Protein AF-A0A848SWF7-F1 (afdb_monomer_lite)

pLDDT: mean 86.86, std 15.97, range [31.31, 98.56]

Structure (mmCIF, N/CA/C/O backbone):
data_AF-A0A848SWF7-F1
#
_entry.id   AF-A0A848SWF7-F1
#
loop_
_atom_site.group_PDB
_atom_site.id
_atom_site.type_symbol
_atom_site.label_atom_id
_atom_site.label_alt_id
_atom_site.label_comp_id
_atom_site.label_asym_id
_atom_site.label_entity_id
_atom_site.label_seq_id
_atom_site.pdbx_PDB_ins_code
_atom_site.Cartn_x
_atom_site.Cartn_y
_atom_site.Cartn_z
_atom_site.occupancy
_atom_site.B_iso_or_equiv
_atom_site.auth_seq_id
_atom_site.auth_comp_id
_atom_site.auth_asym_id
_atom_site.auth_atom_id
_atom_site.pdbx_PDB_model_num
ATOM 1 N N . MET A 1 1 ? 46.819 -61.247 -17.765 1.00 45.22 1 MET A N 1
ATOM 2 C CA . MET A 1 1 ? 47.174 -59.836 -17.499 1.00 45.22 1 MET A CA 1
ATOM 3 C C . MET A 1 1 ? 46.684 -58.975 -18.649 1.00 45.22 1 MET A C 1
ATOM 5 O O . MET A 1 1 ? 47.316 -58.961 -19.696 1.00 45.22 1 MET A O 1
ATOM 9 N N . LYS A 1 2 ? 45.529 -58.330 -18.485 1.00 34.09 2 LYS A N 1
ATOM 10 C CA . LYS A 1 2 ? 45.049 -57.242 -19.344 1.00 34.09 2 LYS A CA 1
ATOM 11 C C . LYS A 1 2 ? 44.036 -56.445 -18.527 1.00 34.09 2 LYS A C 1
ATOM 13 O O . LYS A 1 2 ? 42.971 -56.952 -18.197 1.00 34.09 2 LYS A O 1
ATOM 18 N N . ASN A 1 3 ? 44.453 -55.243 -18.146 1.00 36.66 3 ASN A N 1
ATOM 19 C CA . ASN A 1 3 ? 43.639 -54.228 -17.498 1.00 36.66 3 ASN A CA 1
ATOM 20 C C . ASN A 1 3 ? 42.509 -53.821 -18.448 1.00 36.66 3 ASN A C 1
ATOM 22 O O . ASN A 1 3 ? 42.788 -53.438 -19.583 1.00 36.66 3 ASN A O 1
ATOM 26 N N . ILE A 1 4 ? 41.262 -53.874 -17.984 1.00 37.28 4 ILE A N 1
ATOM 27 C CA . ILE A 1 4 ? 40.146 -53.183 -18.629 1.00 37.28 4 ILE A CA 1
ATOM 28 C C . ILE A 1 4 ? 39.695 -52.084 -17.674 1.00 37.28 4 ILE A C 1
ATOM 30 O O . ILE A 1 4 ? 39.226 -52.327 -16.566 1.00 37.28 4 ILE A O 1
ATOM 34 N N . LEU A 1 5 ? 39.959 -50.870 -18.140 1.00 31.50 5 LEU A N 1
ATOM 35 C CA . LEU A 1 5 ? 39.656 -49.576 -17.563 1.00 31.50 5 LEU A CA 1
ATOM 36 C C . LEU A 1 5 ? 38.129 -49.394 -17.512 1.00 31.50 5 LEU A C 1
ATOM 38 O O . LEU A 1 5 ? 37.469 -49.417 -18.550 1.00 31.50 5 LEU A O 1
ATOM 42 N N . VAL A 1 6 ? 37.568 -49.219 -16.317 1.00 36.06 6 VAL A N 1
ATOM 43 C CA . VAL A 1 6 ? 36.169 -48.812 -16.131 1.00 36.06 6 VAL A CA 1
ATOM 44 C C . VAL A 1 6 ? 36.071 -47.321 -16.456 1.00 36.06 6 VAL A C 1
ATOM 46 O O . VAL A 1 6 ? 36.605 -46.486 -15.727 1.00 36.06 6 VAL A O 1
ATOM 49 N N . LEU A 1 7 ? 35.419 -46.988 -17.573 1.00 31.75 7 LEU A N 1
ATOM 50 C CA . LEU A 1 7 ? 35.094 -45.613 -17.949 1.00 31.75 7 LEU A CA 1
ATOM 51 C C . LEU A 1 7 ? 33.884 -45.149 -17.118 1.00 31.75 7 LEU A C 1
ATOM 53 O O . LEU A 1 7 ? 32.742 -45.505 -17.403 1.00 31.75 7 LEU A O 1
ATOM 57 N N . LEU A 1 8 ? 34.144 -44.376 -16.067 1.00 31.86 8 LEU A N 1
ATOM 58 C CA . LEU A 1 8 ? 33.131 -43.673 -15.280 1.00 31.86 8 LEU A CA 1
ATOM 59 C C . LEU A 1 8 ? 32.790 -42.361 -16.002 1.00 31.86 8 LEU A C 1
ATOM 61 O O . LEU A 1 8 ? 33.538 -41.387 -15.939 1.00 31.86 8 LEU A O 1
ATOM 65 N N . LEU A 1 9 ? 31.669 -42.351 -16.724 1.00 33.62 9 LEU A N 1
ATOM 66 C CA . LEU A 1 9 ? 31.101 -41.151 -17.342 1.00 33.62 9 LEU A CA 1
ATOM 67 C C . LEU A 1 9 ? 30.403 -40.318 -16.253 1.00 33.62 9 LEU A C 1
ATOM 69 O O . LEU A 1 9 ? 29.204 -40.431 -16.013 1.00 33.62 9 LEU A O 1
ATOM 73 N N . LEU A 1 10 ? 31.188 -39.492 -15.560 1.00 34.78 10 LEU A N 1
ATOM 74 C CA . LEU A 1 10 ? 30.688 -38.359 -14.786 1.00 34.78 10 LEU A CA 1
ATOM 75 C C . LEU A 1 10 ? 30.184 -37.303 -15.779 1.00 34.78 10 LEU A C 1
ATOM 77 O O . LEU A 1 10 ? 30.969 -36.538 -16.336 1.00 34.78 10 LEU A O 1
ATOM 81 N N . MET A 1 11 ? 28.870 -37.272 -16.009 1.00 35.53 11 MET A N 1
ATOM 82 C CA . MET A 1 11 ? 28.190 -36.129 -16.625 1.00 35.53 11 MET A CA 1
ATOM 83 C C . MET A 1 11 ? 28.259 -34.948 -15.650 1.00 35.53 11 MET A C 1
ATOM 85 O O . MET A 1 11 ? 27.373 -34.714 -14.831 1.00 35.53 11 MET A O 1
ATOM 89 N N . LEU A 1 12 ? 29.388 -34.249 -15.717 1.00 35.41 12 LEU A N 1
ATOM 90 C CA . LEU A 1 12 ? 29.620 -32.940 -15.137 1.00 35.41 12 LEU A CA 1
ATOM 91 C C . LEU A 1 12 ? 28.722 -31.908 -15.826 1.00 35.41 12 LEU A C 1
ATOM 93 O O . LEU A 1 12 ? 28.809 -31.699 -17.030 1.00 35.41 12 LEU A O 1
ATOM 97 N N . GLY A 1 13 ? 27.929 -31.222 -15.008 1.00 32.06 13 GLY A N 1
ATOM 98 C CA . GLY A 1 13 ? 27.699 -29.789 -15.140 1.00 32.06 13 GLY A CA 1
ATOM 99 C C . GLY A 1 13 ? 26.860 -29.333 -16.327 1.00 32.06 13 GLY A C 1
ATOM 100 O O . GLY A 1 13 ? 27.383 -28.756 -17.276 1.00 32.06 13 GLY A O 1
ATOM 101 N N . SER A 1 14 ? 25.538 -29.344 -16.163 1.00 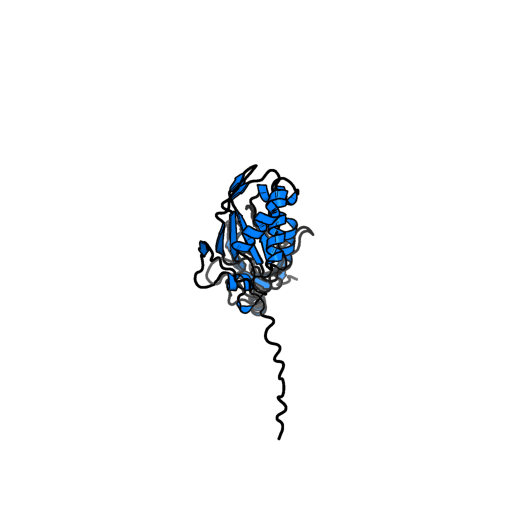34.03 14 SER A N 1
ATOM 102 C CA . SER A 1 14 ? 24.772 -28.170 -16.585 1.00 34.03 14 SER A CA 1
ATOM 103 C C . SER A 1 14 ? 25.165 -27.016 -15.658 1.00 34.03 14 SER A C 1
ATOM 105 O O . SER A 1 14 ? 24.518 -26.758 -14.641 1.00 34.03 14 SER A O 1
ATOM 107 N N . VAL A 1 15 ? 26.286 -26.365 -15.975 1.00 35.62 15 VAL A N 1
ATOM 108 C CA . VAL A 1 15 ? 26.593 -25.033 -15.464 1.00 35.62 15 VAL A CA 1
ATOM 109 C C . VAL A 1 15 ? 25.465 -24.154 -15.980 1.00 35.62 15 VAL A C 1
ATOM 111 O O . VAL A 1 15 ? 25.438 -23.769 -17.147 1.00 35.62 15 VAL A O 1
ATOM 114 N N . PHE A 1 16 ? 24.486 -23.889 -15.119 1.00 31.31 16 PHE A N 1
ATOM 115 C CA . PHE A 1 16 ? 23.631 -22.735 -15.298 1.00 31.31 16 PHE A CA 1
ATOM 116 C C . PHE A 1 16 ? 24.582 -21.550 -15.420 1.00 31.31 16 PHE A C 1
ATOM 118 O O . PHE A 1 16 ? 25.249 -21.189 -14.452 1.00 31.31 16 PHE A O 1
ATOM 125 N N . TYR A 1 17 ? 24.682 -20.977 -16.618 1.00 33.84 17 TYR A N 1
ATOM 126 C CA . TYR A 1 17 ? 25.189 -19.626 -16.769 1.00 33.84 17 TYR A CA 1
ATOM 127 C C . TYR A 1 17 ? 24.250 -18.736 -15.949 1.00 33.84 17 TYR A C 1
ATOM 129 O O . TYR A 1 17 ? 23.204 -18.288 -16.420 1.00 33.84 17 TYR A O 1
ATOM 137 N N . SER A 1 18 ? 24.588 -18.520 -14.679 1.00 37.59 18 SER A N 1
ATOM 138 C CA . SER A 1 18 ? 24.132 -17.353 -13.956 1.00 37.59 18 SER A CA 1
ATOM 139 C C . SER A 1 18 ? 24.773 -16.177 -14.678 1.00 37.59 18 SER A C 1
ATOM 141 O O . SER A 1 18 ? 25.947 -15.864 -14.498 1.00 37.59 18 SER A O 1
ATOM 143 N N . GLY A 1 19 ? 24.019 -15.552 -15.582 1.00 39.22 19 GLY A N 1
ATOM 144 C CA . GLY A 1 19 ? 24.329 -14.203 -16.031 1.00 39.22 19 GLY A CA 1
ATOM 145 C C . GLY A 1 19 ? 24.245 -13.295 -14.811 1.00 39.22 19 GLY A C 1
ATOM 146 O O . GLY A 1 19 ? 23.183 -12.742 -14.540 1.00 39.22 19 GLY A O 1
ATOM 147 N N . GLY A 1 20 ? 25.322 -13.245 -14.026 1.00 44.62 20 GLY A N 1
ATOM 148 C CA . GLY A 1 20 ? 25.431 -12.425 -12.831 1.00 44.62 20 GLY A CA 1
ATOM 149 C C . GLY A 1 20 ? 25.163 -10.974 -13.199 1.00 44.62 20 GLY A C 1
ATOM 150 O O . GLY A 1 20 ? 25.721 -10.453 -14.167 1.00 44.62 20 GLY A O 1
ATOM 151 N N . GLN A 1 21 ? 24.264 -10.337 -12.457 1.00 56.72 21 GLN A N 1
ATOM 152 C CA . GLN A 1 21 ? 24.031 -8.906 -12.554 1.00 56.72 21 GLN A CA 1
ATOM 153 C C . GLN A 1 21 ? 25.312 -8.191 -12.100 1.00 56.72 21 GLN A C 1
ATOM 155 O O . GLN A 1 21 ? 25.638 -8.163 -10.919 1.00 56.72 21 GLN A O 1
ATOM 160 N N . ASN A 1 22 ? 26.082 -7.661 -13.052 1.00 56.28 22 ASN A N 1
ATOM 161 C CA . ASN A 1 22 ? 27.362 -6.992 -12.774 1.00 56.28 22 ASN A CA 1
ATOM 162 C C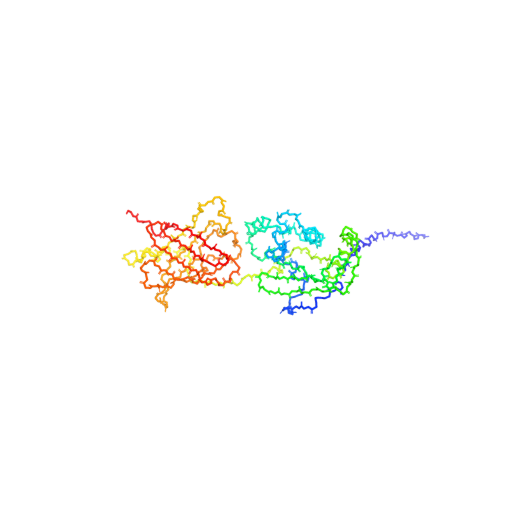 . ASN A 1 22 ? 27.203 -5.529 -12.321 1.00 56.28 22 ASN A C 1
ATOM 164 O O . ASN A 1 22 ? 28.186 -4.862 -12.005 1.00 56.28 22 ASN A O 1
ATOM 168 N N . SER A 1 23 ? 25.981 -5.009 -12.307 1.00 69.25 23 SER A N 1
ATOM 169 C CA . SER A 1 23 ? 25.651 -3.634 -11.948 1.00 69.25 23 SER A CA 1
ATOM 170 C C . SER A 1 23 ? 25.159 -3.556 -10.507 1.00 69.25 23 SER A C 1
ATOM 172 O O . SER A 1 23 ? 24.117 -4.104 -10.152 1.00 69.25 23 SER A O 1
ATOM 174 N N . LYS A 1 24 ? 25.910 -2.828 -9.677 1.00 84.88 24 LYS A N 1
ATOM 175 C CA . LYS A 1 24 ? 25.442 -2.379 -8.363 1.00 84.88 24 LYS A CA 1
ATOM 176 C C . LYS A 1 24 ? 24.521 -1.165 -8.533 1.00 84.88 24 LYS A C 1
ATOM 178 O O . LYS A 1 24 ? 24.707 -0.414 -9.496 1.00 84.88 24 LYS A O 1
ATOM 183 N N . PRO A 1 25 ? 23.559 -0.954 -7.621 1.00 91.38 25 PRO A N 1
ATOM 184 C CA . PRO A 1 25 ? 22.784 0.275 -7.619 1.00 91.38 25 PRO A CA 1
ATOM 185 C C . PRO A 1 25 ? 23.719 1.477 -7.434 1.00 91.38 25 PRO A C 1
ATOM 187 O O . PRO A 1 25 ? 24.701 1.408 -6.692 1.00 91.38 25 PRO A O 1
ATOM 190 N N . ILE A 1 26 ? 23.410 2.578 -8.114 1.00 93.81 26 ILE A N 1
ATOM 191 C CA . ILE A 1 26 ? 24.093 3.864 -7.924 1.00 93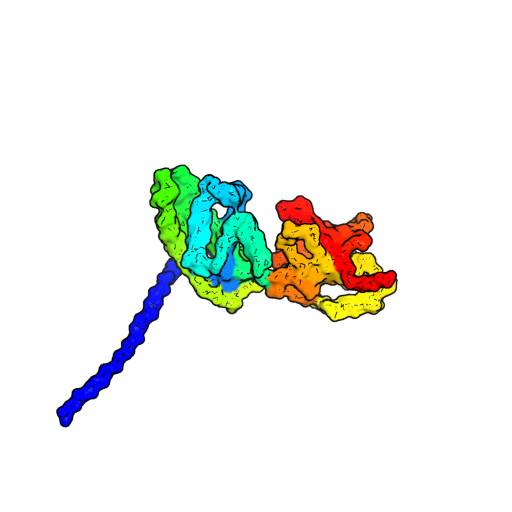.81 26 ILE A CA 1
ATOM 192 C C . ILE A 1 26 ? 23.692 4.524 -6.598 1.00 93.81 26 ILE A C 1
ATOM 194 O O . ILE A 1 26 ? 24.419 5.371 -6.088 1.00 93.81 26 ILE A O 1
ATOM 198 N N . PHE A 1 27 ? 22.548 4.121 -6.040 1.00 94.56 27 PHE A N 1
ATOM 199 C CA . PHE A 1 27 ? 22.048 4.557 -4.744 1.00 94.56 27 PHE A CA 1
ATOM 200 C C . PHE A 1 27 ? 21.284 3.418 -4.062 1.00 94.56 27 PHE A C 1
ATOM 202 O O . PHE A 1 27 ? 20.446 2.776 -4.698 1.00 94.56 27 PHE A O 1
ATOM 209 N N . SER A 1 28 ? 21.560 3.206 -2.774 1.00 95.44 28 SER A N 1
ATOM 210 C CA . SER A 1 28 ? 20.787 2.337 -1.886 1.00 95.44 28 SER A CA 1
ATOM 211 C C . SER A 1 28 ? 20.525 3.078 -0.580 1.00 95.44 28 SER A C 1
ATOM 213 O O . SER A 1 28 ? 21.477 3.591 0.011 1.00 95.44 28 SER A O 1
ATOM 215 N N . SER A 1 29 ? 19.275 3.133 -0.119 1.00 96.00 29 SER A N 1
ATOM 216 C CA . SER A 1 29 ? 18.960 3.683 1.211 1.00 96.00 29 SER A CA 1
ATOM 217 C C . SER A 1 29 ? 19.271 2.705 2.345 1.00 96.00 29 SER A C 1
ATOM 219 O O . SER A 1 29 ? 19.422 3.131 3.486 1.00 96.00 29 SER A O 1
ATOM 221 N N . ASN A 1 30 ? 19.380 1.411 2.034 1.00 91.12 30 ASN A N 1
ATOM 222 C CA . ASN A 1 30 ? 19.648 0.346 2.990 1.00 91.12 30 ASN A CA 1
ATOM 223 C C . ASN A 1 30 ? 20.942 -0.380 2.598 1.00 91.12 30 ASN A C 1
ATOM 225 O O . ASN A 1 30 ? 21.038 -0.967 1.516 1.00 91.12 30 ASN A O 1
ATOM 229 N N . SER A 1 31 ? 21.969 -0.290 3.445 1.00 88.50 31 SER A N 1
ATOM 230 C CA . SER A 1 31 ? 23.263 -0.948 3.221 1.00 88.50 31 SER A CA 1
ATOM 231 C C . SER A 1 31 ? 23.277 -2.417 3.630 1.00 88.50 31 SER A C 1
ATOM 233 O O . SER A 1 31 ? 24.164 -3.151 3.194 1.00 88.50 31 SER A O 1
ATOM 235 N N . ASP A 1 32 ? 22.321 -2.828 4.460 1.00 91.88 32 ASP A N 1
ATOM 236 C CA . ASP A 1 32 ? 22.331 -4.125 5.137 1.00 91.88 32 ASP A CA 1
ATOM 237 C C . ASP A 1 32 ? 21.612 -5.200 4.320 1.00 91.88 32 ASP A C 1
ATOM 239 O O . ASP A 1 32 ? 21.869 -6.388 4.494 1.00 91.88 32 ASP A O 1
ATOM 243 N N . VAL A 1 33 ? 20.739 -4.783 3.399 1.00 90.88 33 VAL A N 1
ATOM 244 C CA . VAL A 1 33 ? 20.016 -5.667 2.484 1.00 90.88 33 VAL A CA 1
ATOM 245 C C . VAL A 1 33 ? 20.478 -5.397 1.060 1.00 90.88 33 VAL A C 1
ATOM 247 O O . VAL A 1 33 ? 20.306 -4.296 0.526 1.00 90.88 33 VAL A O 1
ATOM 250 N N . SER A 1 34 ? 21.054 -6.405 0.408 1.00 91.81 34 SER A N 1
ATOM 251 C CA . SER A 1 34 ? 21.429 -6.286 -1.000 1.00 91.81 34 SER A CA 1
ATOM 252 C C . SER A 1 34 ? 20.192 -6.238 -1.903 1.00 91.81 34 SER A C 1
ATOM 254 O O . SER A 1 34 ? 19.146 -6.801 -1.587 1.00 91.81 34 SER A O 1
ATOM 256 N N . PHE A 1 35 ? 20.318 -5.617 -3.081 1.00 91.94 35 PHE A N 1
ATOM 257 C CA . PHE A 1 35 ? 19.236 -5.591 -4.074 1.00 91.94 35 PHE A CA 1
ATOM 258 C C . PHE A 1 35 ? 18.747 -7.001 -4.461 1.00 91.94 35 PHE A C 1
ATOM 260 O O . PHE A 1 35 ? 17.555 -7.225 -4.662 1.00 91.94 35 PHE A O 1
ATOM 267 N N . ASP A 1 36 ? 19.665 -7.962 -4.536 1.00 90.38 36 ASP A N 1
ATOM 268 C CA . ASP A 1 36 ? 19.369 -9.362 -4.838 1.00 90.38 36 ASP A CA 1
ATOM 269 C C . ASP A 1 36 ? 18.486 -10.022 -3.772 1.00 90.38 36 ASP A C 1
ATOM 271 O O . ASP A 1 36 ? 17.555 -10.752 -4.108 1.00 90.38 36 ASP A O 1
ATOM 275 N N . GLU A 1 37 ? 18.794 -9.796 -2.494 1.00 92.06 37 GLU A N 1
ATOM 276 C CA . GLU A 1 37 ? 18.005 -10.310 -1.369 1.00 92.06 37 GLU A CA 1
ATOM 277 C C . GLU A 1 37 ? 16.649 -9.620 -1.326 1.00 92.06 37 GLU A C 1
ATOM 279 O O . GLU A 1 37 ? 15.617 -10.286 -1.322 1.00 92.06 37 GLU A O 1
ATOM 284 N N . TYR A 1 38 ? 16.648 -8.290 -1.400 1.00 93.31 38 TYR A N 1
ATOM 285 C CA . TYR A 1 38 ? 15.433 -7.491 -1.454 1.00 93.31 38 TYR A CA 1
ATOM 286 C C . TYR A 1 38 ? 14.477 -7.982 -2.552 1.00 93.31 38 TYR A C 1
ATOM 288 O O . TYR A 1 38 ? 13.315 -8.298 -2.287 1.00 93.31 38 TYR A O 1
ATOM 296 N N . THR A 1 39 ? 14.963 -8.095 -3.789 1.00 92.75 39 THR A N 1
ATOM 297 C CA . THR A 1 39 ? 14.109 -8.493 -4.909 1.00 92.75 39 THR A CA 1
ATOM 298 C C . THR A 1 39 ? 13.697 -9.965 -4.854 1.00 92.75 39 THR A C 1
ATOM 300 O O . THR A 1 39 ? 12.651 -10.306 -5.400 1.00 92.75 39 THR A O 1
ATOM 303 N N . ALA A 1 40 ? 14.436 -10.833 -4.152 1.00 93.62 40 ALA A N 1
ATOM 304 C CA . ALA A 1 40 ? 13.998 -12.200 -3.847 1.00 93.62 40 ALA A CA 1
ATOM 305 C C . ALA A 1 40 ? 12.785 -12.232 -2.898 1.00 93.62 40 ALA A C 1
ATOM 307 O O . ALA A 1 40 ? 11.986 -13.166 -2.951 1.00 93.62 40 ALA A O 1
ATOM 308 N N . GLY A 1 41 ? 12.624 -11.214 -2.049 1.00 94.69 41 GLY A N 1
ATOM 309 C CA . GLY A 1 41 ? 11.538 -11.109 -1.073 1.00 94.69 41 GLY A CA 1
ATOM 310 C C . GLY A 1 41 ? 10.189 -10.648 -1.633 1.00 94.69 41 GLY A C 1
ATOM 311 O O . GLY A 1 41 ? 9.191 -10.704 -0.916 1.00 94.69 41 GLY A O 1
ATOM 312 N N . VAL A 1 42 ? 10.133 -10.208 -2.893 1.00 94.94 42 VAL A N 1
ATOM 313 C CA . VAL A 1 42 ? 8.917 -9.683 -3.543 1.00 94.94 42 VAL A CA 1
ATOM 314 C C . VAL A 1 42 ? 8.495 -10.563 -4.716 1.00 94.94 42 VAL A C 1
ATOM 316 O O . VAL A 1 42 ? 9.323 -11.166 -5.396 1.00 94.94 42 VAL A O 1
ATOM 319 N N . LYS A 1 43 ? 7.194 -10.654 -4.987 1.00 95.19 43 LYS A N 1
ATOM 320 C CA . LYS A 1 43 ? 6.628 -11.468 -6.079 1.00 95.19 43 LYS A CA 1
ATOM 321 C C . LYS A 1 43 ? 6.256 -10.632 -7.286 1.00 95.19 43 LYS A C 1
ATOM 323 O O . LYS A 1 43 ? 6.589 -11.005 -8.413 1.00 95.19 43 LYS A O 1
ATOM 328 N N . TYR A 1 44 ? 5.610 -9.504 -7.023 1.00 96.75 44 TYR A N 1
ATOM 329 C CA . TYR A 1 44 ? 4.995 -8.652 -8.029 1.00 96.75 44 TYR A CA 1
ATOM 330 C C . TYR A 1 44 ? 5.686 -7.290 -8.097 1.00 96.75 44 TYR A C 1
ATOM 332 O O . TYR A 1 44 ? 6.439 -6.916 -7.194 1.00 96.75 44 TYR A O 1
ATOM 340 N N . ALA A 1 45 ? 5.426 -6.550 -9.165 1.00 97.56 45 ALA A N 1
ATOM 341 C CA . ALA A 1 45 ? 5.870 -5.173 -9.307 1.00 97.56 45 ALA A CA 1
ATOM 342 C C . ALA A 1 45 ? 4.708 -4.272 -9.726 1.00 97.56 45 ALA A C 1
ATOM 344 O O . ALA A 1 45 ? 3.775 -4.704 -10.396 1.00 97.56 45 ALA A O 1
ATOM 345 N N . GLU A 1 46 ? 4.797 -3.005 -9.362 1.00 98.06 46 GLU A N 1
ATOM 346 C CA . GLU A 1 46 ? 3.942 -1.935 -9.849 1.00 98.06 46 GLU A CA 1
ATOM 347 C C . GLU A 1 46 ? 4.805 -0.892 -10.549 1.00 98.06 46 GLU A C 1
ATOM 349 O O . GLU A 1 46 ? 5.777 -0.420 -9.965 1.00 98.06 46 GLU A O 1
ATOM 354 N N . ILE A 1 47 ? 4.440 -0.471 -11.757 1.00 98.56 47 ILE A N 1
ATOM 355 C CA . ILE A 1 47 ? 5.088 0.674 -12.400 1.00 98.56 47 ILE A CA 1
ATOM 356 C C . ILE A 1 47 ? 4.420 1.966 -11.921 1.00 98.56 47 ILE A C 1
ATOM 358 O O . ILE A 1 47 ? 3.256 2.230 -12.222 1.00 98.56 47 ILE A O 1
ATOM 362 N N . VAL A 1 48 ? 5.159 2.801 -11.192 1.00 97.62 48 VAL A N 1
ATOM 363 C CA . VAL A 1 48 ? 4.658 4.084 -10.676 1.00 97.62 48 VAL A CA 1
ATOM 364 C C . VAL A 1 48 ? 4.869 5.190 -11.708 1.00 97.62 48 VAL A C 1
ATOM 366 O O . VAL A 1 48 ? 5.969 5.366 -12.235 1.00 97.62 48 VAL A O 1
ATOM 369 N N . LEU A 1 49 ? 3.803 5.946 -11.979 1.00 96.12 49 LEU A N 1
ATOM 370 C CA . LEU A 1 49 ? 3.727 6.968 -13.023 1.00 96.12 49 LEU A CA 1
ATOM 371 C C . LEU A 1 49 ? 3.255 8.306 -12.446 1.00 96.12 49 LEU A C 1
ATOM 373 O O . LEU A 1 49 ? 2.564 8.349 -11.430 1.00 96.12 49 LEU A O 1
ATOM 377 N N . SER A 1 50 ? 3.590 9.404 -13.126 1.00 94.44 50 SER A N 1
ATOM 378 C CA . SER A 1 50 ? 2.912 10.683 -12.895 1.00 94.44 50 SER A CA 1
ATOM 379 C C . SER A 1 50 ? 1.450 10.597 -13.343 1.00 94.44 50 SER A C 1
ATOM 381 O O . SER A 1 50 ? 1.118 9.780 -14.201 1.00 94.44 50 SER A O 1
ATOM 383 N N . PHE A 1 51 ? 0.588 11.480 -12.829 1.00 93.00 51 PHE A N 1
ATOM 384 C CA . PHE A 1 51 ? -0.827 11.535 -13.221 1.00 93.00 51 PHE A CA 1
ATOM 385 C C . PHE A 1 51 ? -1.013 11.590 -14.749 1.00 93.00 51 PHE A C 1
ATOM 387 O O . PHE A 1 51 ? -1.763 10.803 -15.315 1.00 93.00 51 PHE A O 1
ATOM 394 N N . THR A 1 52 ? -0.255 12.455 -15.433 1.00 94.06 52 THR A N 1
ATOM 395 C CA . THR A 1 52 ? -0.307 12.594 -16.897 1.00 94.06 52 THR A CA 1
ATOM 396 C C . THR A 1 52 ? 0.120 11.323 -17.630 1.00 94.06 52 THR A C 1
ATOM 398 O O . THR A 1 52 ? -0.503 10.947 -18.619 1.00 94.06 52 THR A O 1
ATOM 401 N N . ASN A 1 53 ? 1.173 10.645 -17.163 1.00 95.12 53 ASN A N 1
ATOM 402 C CA . ASN A 1 53 ? 1.631 9.411 -17.801 1.00 95.12 53 ASN A CA 1
ATOM 403 C C . ASN A 1 53 ? 0.676 8.247 -17.518 1.00 95.12 53 ASN A C 1
ATOM 405 O O . ASN A 1 53 ? 0.481 7.413 -18.397 1.00 95.12 53 ASN A O 1
ATOM 409 N N . GLN A 1 54 ? 0.066 8.206 -16.330 1.00 97.25 54 GLN A N 1
ATOM 410 C CA . GLN A 1 54 ? -0.954 7.215 -15.996 1.00 97.25 54 GLN A CA 1
ATOM 411 C C . GLN A 1 54 ? -2.171 7.351 -16.915 1.00 97.25 54 GLN A C 1
ATOM 413 O O . GLN A 1 54 ? -2.613 6.356 -17.477 1.00 97.25 54 GLN A O 1
ATOM 418 N N . GLU A 1 55 ? -2.658 8.575 -17.139 1.00 96.69 55 GLU A N 1
ATOM 419 C CA . GLU A 1 55 ? -3.780 8.829 -18.049 1.00 96.69 55 GLU A CA 1
ATOM 420 C C . GLU A 1 55 ? -3.475 8.370 -19.484 1.00 96.69 55 GLU A C 1
ATOM 422 O O . GLU A 1 55 ? -4.319 7.754 -20.131 1.00 96.69 55 GLU A O 1
ATOM 427 N N . GLN A 1 56 ? -2.261 8.636 -19.978 1.00 96.56 56 GLN A N 1
ATOM 428 C CA . GLN A 1 56 ? -1.828 8.181 -21.303 1.00 96.56 56 GLN A CA 1
ATOM 429 C C . GLN A 1 56 ? -1.756 6.655 -21.397 1.00 96.56 56 GLN A C 1
ATOM 431 O O . GLN A 1 56 ? -2.187 6.089 -22.397 1.00 96.56 56 GLN A O 1
ATOM 436 N N . VAL A 1 57 ? -1.244 5.985 -20.362 1.00 97.75 57 VAL A N 1
ATOM 437 C CA . VAL A 1 57 ? -1.194 4.518 -20.290 1.00 97.75 57 VAL A CA 1
ATOM 438 C C . VAL A 1 57 ? -2.595 3.915 -20.283 1.00 97.75 57 VAL A C 1
ATOM 440 O O . VAL A 1 57 ? -2.861 3.015 -21.076 1.00 97.75 57 VAL A O 1
ATOM 443 N N . ASP A 1 58 ? -3.499 4.446 -19.461 1.00 97.38 58 ASP A N 1
ATOM 444 C CA . ASP A 1 58 ? -4.876 3.952 -19.350 1.00 97.38 58 ASP A CA 1
ATOM 445 C C . ASP A 1 58 ? -5.686 4.164 -20.647 1.00 97.38 58 ASP A C 1
ATOM 447 O O . ASP A 1 58 ? -6.639 3.430 -20.903 1.00 97.38 58 ASP A O 1
ATOM 451 N N . LYS A 1 59 ? -5.306 5.147 -21.476 1.00 97.38 59 LYS A N 1
ATOM 452 C CA . LYS A 1 59 ? -5.900 5.423 -22.799 1.00 97.38 59 LYS A CA 1
ATOM 453 C C . LYS A 1 59 ? -5.147 4.790 -23.974 1.00 97.38 59 LYS A C 1
ATOM 455 O O . LYS A 1 59 ? -5.591 4.935 -25.106 1.00 97.38 59 LYS A O 1
ATOM 460 N N . GLU A 1 60 ? -4.025 4.116 -23.721 1.00 96.31 60 GLU A N 1
ATOM 461 C CA . GLU A 1 60 ? -3.122 3.567 -24.746 1.00 96.31 60 GLU A CA 1
ATOM 462 C C . GLU A 1 60 ? -2.560 4.617 -25.730 1.00 96.31 60 GLU A C 1
ATOM 464 O O . GLU A 1 60 ? -2.328 4.354 -26.911 1.00 96.31 60 GLU A O 1
ATOM 469 N N . GLU A 1 61 ? -2.288 5.826 -25.243 1.00 94.31 61 GLU A N 1
ATOM 470 C CA . GLU A 1 61 ? -1.825 6.959 -26.045 1.00 94.31 61 GLU A CA 1
ATOM 471 C C . GLU A 1 61 ? -0.401 7.405 -25.672 1.00 94.31 61 GLU A C 1
ATOM 473 O O . GLU A 1 61 ? 0.158 7.052 -24.633 1.00 94.31 61 GLU A O 1
ATOM 478 N N . GLY A 1 62 ? 0.206 8.230 -26.532 1.00 89.94 62 GLY A N 1
ATOM 479 C CA . GLY A 1 62 ? 1.438 8.954 -26.213 1.00 89.94 62 GLY A CA 1
ATOM 480 C C . GLY A 1 62 ? 2.602 8.046 -25.803 1.00 89.94 62 GLY A C 1
ATOM 481 O O . GLY A 1 62 ? 3.129 7.292 -26.622 1.00 89.94 62 GLY A O 1
ATOM 482 N N . ILE A 1 63 ? 3.038 8.162 -24.545 1.00 89.94 63 ILE A N 1
ATOM 483 C CA . ILE A 1 63 ? 4.187 7.429 -23.992 1.00 89.94 63 ILE A CA 1
ATOM 484 C C . ILE A 1 63 ? 3.866 5.973 -23.606 1.00 89.94 63 ILE A C 1
ATOM 486 O O . ILE A 1 63 ? 4.779 5.232 -23.241 1.00 89.94 63 ILE A O 1
ATOM 490 N N . ALA A 1 64 ? 2.605 5.535 -23.698 1.00 94.31 64 ALA A N 1
ATOM 491 C CA . ALA A 1 64 ? 2.172 4.205 -23.262 1.00 94.31 64 ALA A CA 1
ATOM 492 C C . ALA A 1 64 ? 3.034 3.035 -23.794 1.00 94.31 64 ALA A C 1
ATOM 494 O O . ALA A 1 64 ? 3.413 2.186 -22.982 1.00 94.31 64 ALA A O 1
ATOM 495 N N . PRO A 1 65 ? 3.454 2.991 -25.081 1.00 93.00 65 PRO A N 1
ATOM 496 C CA . PRO A 1 65 ? 4.290 1.898 -25.593 1.00 93.00 65 PRO A CA 1
ATOM 497 C C . PRO A 1 65 ? 5.611 1.702 -24.835 1.00 93.00 65 PRO A C 1
ATOM 499 O O . PRO A 1 65 ? 6.069 0.571 -24.675 1.00 93.00 65 PRO A O 1
ATOM 502 N N . LEU A 1 66 ? 6.215 2.779 -24.315 1.00 92.94 66 LEU A N 1
ATOM 503 C CA . LEU A 1 66 ? 7.432 2.687 -23.503 1.00 92.94 66 LEU A CA 1
ATOM 504 C C . LEU A 1 66 ? 7.173 1.950 -22.185 1.00 92.94 66 LEU A C 1
ATOM 506 O O . LEU A 1 66 ? 8.010 1.163 -21.745 1.00 92.94 66 LEU A O 1
ATOM 510 N N . TYR A 1 67 ? 6.031 2.202 -21.549 1.00 96.44 67 TYR A N 1
ATOM 511 C CA . TYR A 1 67 ? 5.704 1.576 -20.274 1.00 96.44 67 TYR A CA 1
ATOM 512 C C . TYR A 1 67 ? 5.199 0.142 -20.433 1.00 96.44 67 TYR A C 1
ATOM 514 O O . TYR A 1 67 ? 5.532 -0.690 -19.594 1.00 96.44 67 TYR A O 1
ATOM 522 N N . TYR A 1 68 ? 4.522 -0.193 -21.535 1.00 97.25 68 TYR A N 1
ATOM 523 C CA . TYR A 1 68 ? 4.255 -1.594 -21.884 1.00 97.25 68 TYR A CA 1
ATOM 524 C C . TYR A 1 68 ? 5.556 -2.372 -22.120 1.00 97.25 68 TYR A C 1
ATOM 526 O O . TYR A 1 68 ? 5.722 -3.483 -21.616 1.00 97.25 68 TYR A O 1
ATOM 534 N N . LEU A 1 69 ? 6.542 -1.765 -22.794 1.00 96.69 69 LEU A N 1
ATOM 535 C CA . LEU A 1 69 ? 7.877 -2.355 -22.921 1.00 96.69 69 LEU A CA 1
ATOM 536 C C . LEU A 1 69 ? 8.538 -2.571 -21.547 1.00 96.69 69 LEU A C 1
ATOM 538 O O . LEU A 1 69 ? 9.140 -3.618 -21.309 1.00 96.69 69 LEU A O 1
ATOM 542 N N . ALA A 1 70 ? 8.407 -1.605 -20.632 1.00 97.38 70 ALA A N 1
ATOM 543 C CA . ALA A 1 70 ? 8.914 -1.710 -19.264 1.00 97.38 70 ALA A CA 1
ATOM 544 C C . ALA A 1 70 ? 8.216 -2.824 -18.460 1.00 97.38 70 ALA A C 1
ATOM 546 O O . ALA A 1 70 ? 8.887 -3.583 -17.760 1.00 97.38 70 ALA A O 1
ATOM 547 N N . GLN A 1 71 ? 6.896 -2.966 -18.603 1.00 98.25 71 GLN A N 1
ATOM 548 C CA . GLN A 1 71 ? 6.101 -4.032 -17.987 1.00 98.25 71 GLN A CA 1
ATOM 549 C C . GLN A 1 71 ? 6.584 -5.410 -18.451 1.00 98.25 71 GLN A C 1
ATOM 551 O O . GLN A 1 71 ? 6.919 -6.257 -17.620 1.00 98.25 71 GLN A O 1
ATOM 556 N N . HIS A 1 72 ? 6.714 -5.609 -19.766 1.00 96.88 72 HIS A N 1
ATOM 557 C CA . HIS A 1 72 ? 7.238 -6.851 -20.338 1.00 96.88 72 HIS A CA 1
ATOM 558 C C . HIS A 1 72 ? 8.655 -7.159 -19.857 1.00 96.88 72 HIS A C 1
ATOM 560 O O . HIS A 1 72 ? 8.939 -8.287 -19.460 1.00 96.88 72 HIS A O 1
ATOM 566 N N . TYR A 1 73 ? 9.535 -6.159 -19.831 1.00 97.06 73 TYR A N 1
ATOM 567 C CA . TYR A 1 73 ? 10.889 -6.322 -19.313 1.00 97.06 73 TYR A CA 1
ATOM 568 C C . TYR A 1 73 ? 10.900 -6.787 -17.845 1.00 97.06 73 TYR A C 1
ATOM 570 O O . TYR A 1 73 ? 11.632 -7.719 -17.509 1.00 97.06 73 TYR A O 1
ATOM 578 N N . LEU A 1 74 ? 10.075 -6.196 -16.973 1.00 97.12 74 LEU A N 1
ATOM 579 C CA . LEU A 1 74 ? 9.989 -6.611 -15.569 1.00 97.12 74 LEU A CA 1
ATOM 580 C C . LEU A 1 74 ? 9.485 -8.060 -15.428 1.00 97.12 74 LEU A C 1
ATOM 582 O O . LEU A 1 74 ? 10.006 -8.823 -14.610 1.00 97.12 74 LEU A O 1
ATOM 586 N N . MET A 1 75 ? 8.530 -8.479 -16.260 1.00 95.69 75 MET A N 1
ATOM 587 C CA . MET A 1 75 ? 8.101 -9.882 -16.308 1.00 95.69 75 MET A CA 1
ATOM 588 C C . MET A 1 75 ? 9.246 -10.806 -16.747 1.00 95.69 75 MET A C 1
ATOM 590 O O . MET A 1 75 ? 9.486 -11.835 -16.115 1.00 95.69 75 MET A O 1
ATOM 594 N N . GLU A 1 76 ? 10.006 -10.428 -17.780 1.00 93.94 76 GLU A N 1
ATOM 595 C CA . GLU A 1 76 ? 11.137 -11.220 -18.285 1.00 93.94 76 GLU A CA 1
ATOM 596 C C . GLU A 1 76 ? 12.248 -11.426 -17.248 1.00 93.94 76 GLU A C 1
ATOM 598 O O . GLU A 1 76 ? 12.895 -12.476 -17.248 1.00 93.94 76 GLU A O 1
ATOM 603 N N . ILE A 1 77 ? 12.480 -10.456 -16.357 1.00 92.56 77 ILE A N 1
ATOM 604 C CA . ILE A 1 77 ? 13.501 -10.588 -15.306 1.00 92.56 77 ILE A CA 1
ATOM 605 C C . ILE A 1 77 ? 13.010 -11.362 -14.073 1.00 92.56 77 ILE A C 1
ATOM 607 O O . ILE A 1 77 ? 13.825 -11.626 -13.187 1.00 92.56 77 ILE A O 1
ATOM 611 N N . GLY A 1 78 ? 11.732 -11.765 -14.013 1.00 92.56 78 GLY A N 1
ATOM 612 C CA . GLY A 1 78 ? 11.220 -12.728 -13.027 1.00 92.56 78 GLY A CA 1
ATOM 613 C C . GLY A 1 78 ? 10.159 -12.219 -12.042 1.00 92.56 78 GLY A C 1
ATOM 614 O O . GLY A 1 78 ? 9.954 -12.852 -10.999 1.00 92.56 78 GLY A O 1
ATOM 615 N N . PHE A 1 79 ? 9.491 -11.094 -12.309 1.00 95.31 79 PHE A N 1
ATOM 616 C CA . PHE A 1 79 ? 8.267 -10.743 -11.577 1.00 95.31 79 PHE A CA 1
ATOM 617 C C . PHE A 1 79 ? 7.088 -11.587 -12.079 1.00 95.31 79 PHE A C 1
ATOM 619 O O . PHE A 1 79 ? 6.878 -11.710 -13.282 1.00 95.31 79 PHE A O 1
ATOM 626 N N . GLU A 1 80 ? 6.321 -12.176 -11.156 1.00 94.88 80 GLU A N 1
ATOM 627 C CA . GLU A 1 80 ? 5.193 -13.066 -11.494 1.00 94.88 80 GLU A CA 1
ATOM 628 C C . GLU A 1 80 ? 4.041 -12.300 -12.161 1.00 94.88 80 GLU A C 1
ATOM 630 O O . GLU A 1 80 ? 3.330 -12.835 -13.009 1.00 94.88 80 GLU A O 1
ATOM 635 N N . TYR A 1 81 ? 3.875 -11.038 -11.770 1.00 96.75 81 TYR A N 1
ATOM 636 C CA . TYR A 1 81 ? 2.901 -10.103 -12.311 1.00 96.75 81 TYR A CA 1
ATOM 637 C C . TYR A 1 81 ? 3.444 -8.680 -12.173 1.00 96.75 81 TYR A C 1
ATOM 639 O O . TYR A 1 81 ? 4.124 -8.367 -11.188 1.00 96.75 81 TYR A O 1
ATOM 647 N N . VAL A 1 82 ? 3.152 -7.829 -13.155 1.00 98.00 82 VAL A N 1
ATOM 648 C CA . VAL A 1 82 ? 3.577 -6.428 -13.173 1.00 98.00 82 VAL A CA 1
ATOM 649 C C . VAL A 1 82 ? 2.367 -5.559 -13.488 1.00 98.00 82 VAL A C 1
ATOM 651 O O . VAL A 1 82 ? 1.858 -5.600 -14.604 1.00 98.00 82 VAL A O 1
ATOM 654 N N . ALA A 1 83 ? 1.903 -4.782 -12.514 1.00 98.38 83 ALA A N 1
ATOM 655 C CA . ALA A 1 83 ? 0.790 -3.858 -12.684 1.00 98.38 83 ALA A CA 1
ATOM 656 C C . ALA A 1 83 ? 1.253 -2.549 -13.340 1.00 98.38 83 ALA A C 1
ATOM 658 O O . ALA A 1 83 ? 2.228 -1.944 -12.884 1.00 98.38 83 ALA A O 1
ATOM 659 N N . LEU A 1 84 ? 0.540 -2.090 -14.370 1.00 98.44 84 LEU A N 1
ATOM 660 C CA . LEU A 1 84 ? 0.858 -0.859 -15.092 1.00 98.44 84 LEU A CA 1
ATOM 661 C C . LEU A 1 84 ? -0.344 0.096 -15.168 1.00 98.44 84 LEU A C 1
ATOM 663 O O . LEU A 1 84 ? -0.242 1.256 -14.761 1.00 98.44 84 LEU A O 1
ATOM 667 N N . THR A 1 85 ? -1.483 -0.376 -15.665 1.00 97.81 85 THR A N 1
ATOM 668 C CA . THR A 1 85 ? -2.714 0.425 -15.749 1.00 97.81 85 THR A CA 1
ATOM 669 C C . THR A 1 85 ? -3.341 0.623 -14.369 1.00 97.81 85 THR A C 1
ATOM 671 O O . THR A 1 85 ? -3.127 -0.173 -13.448 1.00 97.81 85 THR A O 1
ATOM 674 N N . SER A 1 86 ? -4.175 1.651 -14.211 1.00 94.44 86 SER A N 1
ATOM 675 C CA . SER A 1 86 ? -4.900 1.900 -12.954 1.00 94.44 86 SER A CA 1
ATOM 676 C C . SER A 1 86 ? -5.771 0.704 -12.535 1.00 94.44 86 SER A C 1
ATOM 678 O O . SER A 1 86 ? -5.875 0.375 -11.348 1.00 94.44 86 SER A O 1
ATOM 680 N N . ALA A 1 87 ? -6.356 0.004 -13.512 1.00 93.38 87 ALA A N 1
ATOM 681 C CA . ALA A 1 87 ? -7.148 -1.202 -13.280 1.00 93.38 87 ALA A CA 1
ATOM 682 C C . ALA A 1 87 ? -6.288 -2.374 -12.778 1.00 93.38 87 ALA A C 1
ATOM 684 O O . ALA A 1 87 ? -6.631 -3.007 -11.777 1.00 93.38 87 ALA A O 1
ATOM 685 N N . GLU A 1 88 ? -5.145 -2.634 -13.418 1.00 95.94 88 GLU A N 1
ATOM 686 C CA . GLU A 1 88 ? -4.213 -3.693 -13.009 1.00 95.94 88 GLU A CA 1
ATOM 687 C C . GLU A 1 88 ? -3.645 -3.453 -11.607 1.00 95.94 88 GLU A C 1
ATOM 689 O O . GLU A 1 88 ? -3.502 -4.404 -10.834 1.00 95.94 88 GLU A O 1
ATOM 694 N N . LYS A 1 89 ? -3.339 -2.193 -11.274 1.00 94.38 89 LYS A N 1
ATOM 695 C CA . LYS A 1 89 ? -2.864 -1.775 -9.947 1.00 94.38 89 LYS A CA 1
ATOM 696 C C . LYS A 1 89 ? -3.893 -2.100 -8.881 1.00 94.38 89 LYS A C 1
ATOM 698 O O . LYS A 1 89 ? -3.601 -2.840 -7.945 1.00 94.38 89 LYS A O 1
ATOM 703 N N . THR A 1 90 ? -5.126 -1.650 -9.098 1.00 88.56 90 THR A N 1
ATOM 704 C CA . THR A 1 90 ? -6.253 -1.914 -8.195 1.00 88.56 90 THR A CA 1
ATOM 705 C C . THR A 1 90 ? -6.475 -3.417 -8.016 1.00 88.56 90 THR A C 1
ATOM 707 O O . THR A 1 90 ? -6.602 -3.908 -6.895 1.00 88.56 90 THR A O 1
ATOM 710 N N . GLN A 1 91 ? -6.465 -4.188 -9.107 1.00 89.38 91 GLN A N 1
ATOM 711 C CA . GLN A 1 91 ? -6.646 -5.638 -9.051 1.00 89.38 91 GLN A CA 1
ATOM 712 C C . GLN A 1 91 ? -5.533 -6.333 -8.257 1.00 89.38 91 GLN A C 1
ATOM 714 O O . GLN A 1 91 ? -5.818 -7.198 -7.423 1.00 89.38 91 GLN A O 1
ATOM 719 N N . MET A 1 92 ? -4.273 -5.964 -8.494 1.00 91.50 92 MET A N 1
ATOM 720 C CA . MET A 1 92 ? -3.141 -6.523 -7.759 1.00 91.50 92 MET A CA 1
ATOM 721 C C . MET A 1 92 ? -3.282 -6.237 -6.267 1.00 91.50 92 MET A C 1
ATOM 723 O O . MET A 1 92 ? -3.245 -7.162 -5.453 1.00 91.50 92 MET A O 1
ATOM 727 N N . GLU A 1 93 ? -3.540 -4.984 -5.916 1.00 85.62 93 GLU A N 1
ATOM 728 C CA . GLU A 1 93 ? -3.731 -4.520 -4.547 1.00 85.62 93 GLU A CA 1
ATOM 729 C C . GLU A 1 93 ? -4.841 -5.252 -3.780 1.00 85.62 93 GLU A C 1
ATOM 731 O O . GLU A 1 93 ? -4.734 -5.446 -2.565 1.00 85.62 93 GLU A O 1
ATOM 736 N N . MET A 1 94 ? -5.894 -5.680 -4.475 1.00 82.50 94 MET A N 1
ATOM 737 C CA . MET A 1 94 ? -6.984 -6.479 -3.908 1.00 82.50 94 MET A CA 1
ATOM 738 C C . MET A 1 94 ? -6.640 -7.966 -3.748 1.00 82.50 94 MET A C 1
ATOM 740 O O . MET A 1 94 ? -7.313 -8.682 -3.003 1.00 82.50 94 MET A O 1
ATOM 744 N N . SER A 1 95 ? -5.628 -8.453 -4.464 1.00 86.12 95 SER A N 1
ATOM 745 C CA . SER A 1 95 ? -5.262 -9.873 -4.499 1.00 86.12 95 SER A CA 1
ATOM 746 C C . SER A 1 95 ? -4.150 -10.240 -3.512 1.00 86.12 95 SER A C 1
ATOM 748 O O . SER A 1 95 ? -4.112 -11.372 -3.016 1.00 86.12 95 SER A O 1
ATOM 750 N N . VAL A 1 96 ? -3.263 -9.290 -3.194 1.00 89.38 96 VAL A N 1
ATOM 751 C CA . VAL A 1 96 ? -2.090 -9.534 -2.347 1.00 89.38 96 VAL A CA 1
ATOM 752 C C . VAL A 1 96 ? -2.466 -9.784 -0.887 1.00 89.38 96 VAL A C 1
ATOM 754 O O . VAL A 1 96 ? -3.375 -9.167 -0.327 1.00 89.38 96 VAL A O 1
ATOM 757 N N . LYS A 1 97 ? -1.751 -10.717 -0.247 1.00 88.94 97 LYS A N 1
ATOM 758 C CA . LYS A 1 97 ? -1.959 -11.064 1.171 1.00 88.94 97 LYS A CA 1
ATOM 759 C C . LYS A 1 97 ? -1.003 -10.328 2.096 1.00 88.94 97 LYS A C 1
ATOM 761 O O . LYS A 1 97 ? -1.292 -10.247 3.290 1.00 88.94 97 LYS A O 1
ATOM 766 N N . SER A 1 98 ? 0.088 -9.805 1.551 1.00 91.62 98 SER A N 1
ATOM 767 C CA . SER A 1 98 ? 0.976 -8.843 2.186 1.00 91.62 98 SER A CA 1
ATOM 768 C C . SER A 1 98 ? 1.225 -7.669 1.243 1.00 91.62 98 SER A C 1
ATOM 770 O O . SER A 1 98 ? 1.442 -7.864 0.050 1.00 91.62 98 SER A O 1
ATOM 772 N N . TYR A 1 99 ? 1.253 -6.450 1.769 1.00 90.69 99 TYR A N 1
ATOM 773 C CA . TYR A 1 99 ? 1.719 -5.268 1.045 1.00 90.69 99 TYR A CA 1
ATOM 774 C C . TYR A 1 99 ? 3.196 -5.404 0.634 1.00 90.69 99 TYR A C 1
ATOM 776 O O . TYR A 1 99 ? 3.613 -4.865 -0.381 1.00 90.69 99 TYR A O 1
ATOM 784 N N . CYS A 1 100 ? 3.967 -6.217 1.362 1.00 94.19 100 CYS A N 1
ATOM 785 C CA . CYS A 1 100 ? 5.336 -6.586 1.011 1.00 94.19 100 CYS A CA 1
ATOM 786 C C . CYS A 1 100 ? 5.426 -7.753 0.012 1.00 94.19 100 CYS A C 1
ATOM 788 O O . CYS A 1 100 ? 6.511 -8.290 -0.203 1.00 94.19 100 CYS A O 1
ATOM 790 N N . ASP A 1 101 ? 4.315 -8.181 -0.604 1.00 94.50 101 ASP A N 1
ATOM 791 C CA . ASP A 1 101 ? 4.358 -9.106 -1.745 1.00 94.50 101 ASP A CA 1
ATOM 792 C C . ASP A 1 101 ? 4.773 -8.386 -3.049 1.00 94.50 101 ASP A C 1
ATOM 794 O O . ASP A 1 101 ? 5.102 -9.063 -4.027 1.00 94.50 101 ASP A O 1
ATOM 798 N N . PHE A 1 102 ? 4.777 -7.047 -3.098 1.00 94.62 102 PHE A N 1
ATOM 799 C CA . PHE A 1 102 ? 5.136 -6.287 -4.299 1.00 94.62 102 PHE A CA 1
ATOM 800 C C . PHE A 1 102 ? 6.093 -5.117 -4.033 1.00 94.62 102 PHE A C 1
ATOM 802 O O . PHE A 1 102 ? 6.313 -4.710 -2.895 1.00 94.62 102 PHE A O 1
ATOM 809 N N . THR A 1 103 ? 6.684 -4.602 -5.112 1.00 96.44 103 THR A N 1
ATOM 810 C CA . THR A 1 103 ? 7.548 -3.414 -5.126 1.00 96.44 103 THR A CA 1
ATOM 811 C C . THR A 1 103 ? 7.029 -2.373 -6.103 1.00 96.44 103 THR A C 1
ATOM 813 O O . THR A 1 103 ? 6.527 -2.718 -7.171 1.00 96.44 103 THR A O 1
ATOM 816 N N . SER A 1 104 ? 7.219 -1.101 -5.772 1.00 97.81 104 SER A N 1
ATOM 817 C CA . SER A 1 104 ? 7.055 -0.007 -6.721 1.00 97.81 104 SER A CA 1
ATOM 818 C C . SER A 1 104 ? 8.322 0.173 -7.560 1.00 97.81 104 SER A C 1
ATOM 820 O O . SER A 1 104 ? 9.432 0.219 -7.032 1.00 97.81 104 SER A O 1
ATOM 822 N N . VAL A 1 105 ? 8.161 0.317 -8.872 1.00 98.25 105 VAL A N 1
ATOM 823 C CA . VAL A 1 105 ? 9.243 0.504 -9.839 1.00 98.25 105 VAL A CA 1
ATOM 824 C C . VAL A 1 105 ? 8.993 1.775 -10.637 1.00 98.25 105 VAL A C 1
ATOM 826 O O . VAL A 1 105 ? 7.924 1.975 -11.206 1.00 98.25 105 VAL A O 1
ATOM 829 N N . MET A 1 106 ? 9.994 2.642 -10.703 1.00 98.12 106 MET A N 1
ATOM 830 C CA . MET A 1 106 ? 9.950 3.889 -11.458 1.00 98.12 106 MET A CA 1
ATOM 831 C C . MET A 1 106 ? 10.975 3.836 -12.583 1.00 98.12 106 MET A C 1
ATOM 833 O O . MET A 1 106 ? 12.157 3.581 -12.342 1.00 98.12 106 MET A O 1
ATOM 837 N N . PHE A 1 107 ? 10.521 4.120 -13.802 1.00 96.25 107 PHE A N 1
ATOM 838 C CA . PHE A 1 107 ? 11.389 4.327 -14.956 1.00 96.25 107 PHE A CA 1
ATOM 839 C C . PHE A 1 107 ? 11.521 5.823 -15.214 1.00 96.25 107 PHE A C 1
ATOM 841 O O . PHE A 1 107 ? 10.519 6.519 -15.391 1.00 96.25 107 PHE A O 1
ATOM 848 N N . GLY A 1 108 ? 12.758 6.308 -15.244 1.00 92.12 108 GLY A N 1
ATOM 849 C CA . GLY A 1 108 ? 13.089 7.690 -15.573 1.00 92.12 108 GLY A CA 1
ATOM 850 C C . GLY A 1 108 ? 14.113 7.772 -16.698 1.00 92.12 108 GLY A C 1
ATOM 851 O O . GLY A 1 108 ? 14.657 6.760 -17.143 1.00 92.12 108 GLY A O 1
ATOM 852 N N . GLY A 1 109 ? 14.372 8.989 -17.163 1.00 91.19 109 GLY A N 1
ATOM 853 C CA . GLY A 1 109 ? 15.378 9.277 -18.178 1.00 91.19 109 GLY A CA 1
ATOM 854 C C . GLY A 1 109 ? 15.030 10.507 -19.004 1.00 91.19 109 GLY A C 1
ATOM 855 O O . GLY A 1 109 ? 13.918 11.033 -18.942 1.00 91.19 109 GLY A O 1
ATOM 856 N N . ASP A 1 110 ? 15.992 10.944 -19.805 1.00 90.19 110 ASP A N 1
ATOM 857 C CA . ASP A 1 110 ? 15.823 12.053 -20.733 1.00 90.19 110 ASP A CA 1
ATOM 858 C C . ASP A 1 110 ? 15.241 11.523 -22.041 1.00 90.19 110 ASP A C 1
ATOM 860 O O . ASP A 1 110 ? 15.949 10.921 -22.854 1.00 90.19 110 ASP A O 1
ATOM 864 N N . ILE A 1 111 ? 13.944 11.748 -22.245 1.00 87.06 111 ILE A N 1
ATOM 865 C CA . ILE A 1 111 ? 13.224 11.316 -23.443 1.00 87.06 111 ILE A CA 1
ATOM 866 C C . ILE A 1 111 ? 12.888 12.549 -24.276 1.00 87.06 111 ILE A C 1
ATOM 868 O O . ILE A 1 111 ? 12.134 13.426 -23.862 1.00 87.06 111 ILE A O 1
ATOM 872 N N . SER A 1 112 ? 13.455 12.608 -25.476 1.00 85.00 112 SER A N 1
ATOM 873 C CA . SER A 1 112 ? 13.156 13.616 -26.487 1.00 85.00 112 SER A CA 1
ATOM 874 C C . SER A 1 112 ? 12.550 12.958 -27.728 1.00 85.00 112 SER A C 1
ATOM 876 O O . SER A 1 112 ? 12.528 11.731 -27.856 1.00 85.00 112 SER A O 1
ATOM 878 N N . LYS A 1 113 ? 12.107 13.781 -28.686 1.00 82.25 113 LYS A N 1
ATOM 879 C CA . LYS A 1 113 ? 11.501 13.325 -29.947 1.00 82.25 113 LYS A CA 1
ATOM 880 C C . LYS A 1 113 ? 12.370 12.331 -30.732 1.00 82.25 113 LYS A C 1
ATOM 882 O O . LYS A 1 113 ? 11.830 11.526 -31.479 1.00 82.25 113 LYS A O 1
ATOM 887 N N . ASN A 1 114 ? 13.694 12.418 -30.617 1.00 87.94 114 ASN A N 1
ATOM 888 C CA . ASN A 1 114 ? 14.627 11.603 -31.400 1.00 87.94 114 ASN A CA 1
ATOM 889 C C . ASN A 1 114 ? 15.772 11.011 -30.572 1.00 87.94 114 ASN A C 1
ATOM 891 O O . ASN A 1 114 ? 16.710 10.452 -31.148 1.00 87.94 114 ASN A O 1
ATOM 895 N N . SER A 1 115 ? 15.740 11.144 -29.244 1.00 89.94 115 SER A N 1
ATOM 896 C CA . SER A 1 115 ? 16.764 10.566 -28.384 1.00 89.94 115 SER A CA 1
ATOM 897 C C . SER A 1 115 ? 16.241 10.111 -27.033 1.00 89.94 115 SER A C 1
ATOM 899 O O . SER A 1 115 ? 15.379 10.762 -26.455 1.00 89.94 115 SER A O 1
ATOM 901 N N . ILE A 1 116 ? 16.839 9.047 -26.506 1.00 90.12 116 ILE A N 1
ATOM 902 C CA . ILE A 1 116 ? 16.669 8.596 -25.124 1.00 90.12 116 ILE A CA 1
ATOM 903 C C . ILE A 1 116 ? 18.047 8.497 -24.476 1.00 90.12 116 ILE A C 1
ATOM 905 O O . ILE A 1 116 ? 18.962 7.929 -25.078 1.00 90.12 116 ILE A O 1
ATOM 909 N N . SER A 1 117 ? 18.218 9.046 -23.277 1.00 92.31 117 SER A N 1
ATOM 910 C CA . SER A 1 117 ? 19.465 8.949 -22.508 1.00 92.31 117 SER A CA 1
ATOM 911 C C . SER A 1 117 ? 19.229 8.960 -21.003 1.00 92.31 117 SER A C 1
ATOM 913 O O . SER A 1 117 ? 18.126 9.247 -20.551 1.00 92.31 117 SER A O 1
ATOM 915 N N . ASN A 1 118 ? 20.279 8.668 -20.228 1.00 90.31 118 ASN A N 1
ATOM 916 C CA . ASN A 1 118 ? 20.279 8.777 -18.765 1.00 90.31 118 ASN A CA 1
ATOM 917 C C . ASN A 1 118 ? 19.158 7.971 -18.094 1.00 90.31 118 ASN A C 1
ATOM 919 O O . ASN A 1 118 ? 18.594 8.400 -17.091 1.00 90.31 118 ASN A O 1
ATOM 923 N N . MET A 1 119 ? 18.833 6.806 -18.664 1.00 93.75 119 MET A N 1
ATOM 924 C CA . MET A 1 119 ? 17.736 5.973 -18.183 1.00 93.75 119 MET A CA 1
ATOM 925 C C . MET A 1 119 ? 17.993 5.509 -16.755 1.00 93.75 119 MET A C 1
ATOM 927 O O . MET A 1 119 ? 19.086 5.031 -16.443 1.00 93.75 119 MET A O 1
ATOM 931 N N . THR A 1 120 ? 16.971 5.598 -15.915 1.00 95.75 120 THR A N 1
ATOM 932 C CA . THR A 1 120 ? 16.997 5.125 -14.534 1.00 95.75 120 THR A CA 1
ATOM 933 C C . THR A 1 120 ? 15.916 4.084 -14.294 1.00 95.75 120 THR A C 1
ATOM 935 O O . THR A 1 120 ? 14.829 4.151 -14.869 1.00 95.75 120 THR A O 1
ATOM 938 N N . ILE A 1 121 ? 16.231 3.115 -13.437 1.00 96.94 121 ILE A N 1
ATOM 939 C CA . ILE A 1 121 ? 15.264 2.170 -12.878 1.00 96.94 121 ILE A CA 1
ATOM 940 C C . ILE A 1 121 ? 15.420 2.239 -11.368 1.00 96.94 121 ILE A C 1
ATOM 942 O O . ILE A 1 121 ? 16.491 1.933 -10.838 1.00 96.94 121 ILE A O 1
ATOM 946 N N . THR A 1 122 ? 14.365 2.659 -10.684 1.00 97.81 122 THR A N 1
ATOM 947 C CA . THR A 1 122 ? 14.346 2.776 -9.228 1.00 97.81 122 THR A CA 1
ATOM 948 C C . THR A 1 122 ? 13.307 1.831 -8.662 1.00 97.81 122 THR A C 1
ATOM 950 O O . THR A 1 122 ? 12.154 1.870 -9.074 1.00 97.81 122 THR A O 1
ATOM 953 N N . PHE A 1 123 ? 13.716 1.007 -7.707 1.00 97.38 123 PHE A N 1
ATOM 954 C CA . PHE A 1 123 ? 12.844 0.124 -6.949 1.00 97.38 123 PHE A CA 1
ATOM 955 C C . PHE A 1 123 ? 12.636 0.708 -5.561 1.00 97.38 123 PHE A C 1
ATOM 957 O O . PHE A 1 123 ? 13.602 1.133 -4.926 1.00 97.38 123 PHE A O 1
ATOM 964 N N . VAL A 1 124 ? 11.392 0.693 -5.098 1.00 97.31 124 VAL A N 1
ATOM 965 C CA . VAL A 1 124 ? 11.001 1.100 -3.752 1.00 97.31 124 VAL A CA 1
ATOM 966 C C . VAL A 1 124 ? 10.297 -0.072 -3.081 1.00 97.31 124 VAL A C 1
ATOM 968 O O . VAL A 1 124 ? 9.388 -0.687 -3.655 1.00 97.31 124 VAL A O 1
ATOM 971 N N . SER A 1 125 ? 10.760 -0.420 -1.887 1.00 95.25 125 SER A N 1
ATOM 972 C CA . SER A 1 125 ? 10.202 -1.502 -1.087 1.00 95.25 125 SER A CA 1
ATOM 973 C C . SER A 1 125 ? 8.946 -1.060 -0.335 1.00 95.25 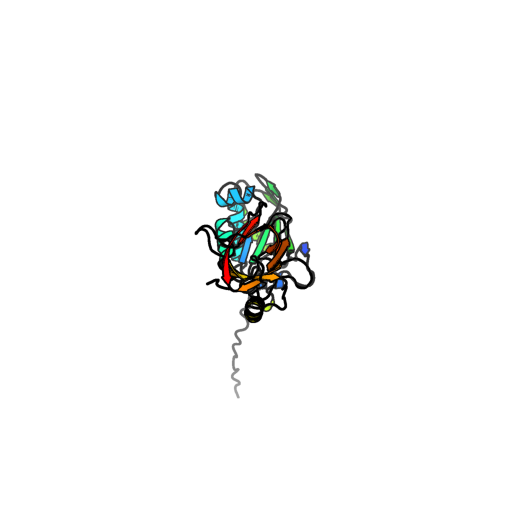125 SER A C 1
ATOM 975 O O . SER A 1 125 ? 8.685 0.130 -0.168 1.00 95.25 125 SER A O 1
ATOM 977 N N . CYS A 1 126 ? 8.197 -2.025 0.201 1.00 93.00 126 CYS A N 1
ATOM 978 C CA . CYS A 1 126 ? 7.023 -1.756 1.036 1.00 93.00 126 CYS A CA 1
ATOM 979 C C . CYS A 1 126 ? 7.322 -0.964 2.325 1.00 93.00 126 CYS A C 1
ATOM 981 O O . CYS A 1 126 ? 6.397 -0.411 2.910 1.00 93.00 126 CYS A O 1
ATOM 983 N N . ILE A 1 127 ? 8.584 -0.925 2.776 1.00 92.38 127 ILE A N 1
ATOM 984 C CA . ILE A 1 127 ? 9.033 -0.153 3.949 1.00 92.38 127 ILE A CA 1
ATOM 985 C C . ILE A 1 127 ? 9.775 1.135 3.557 1.00 92.38 127 ILE A C 1
ATOM 987 O O . ILE A 1 127 ? 10.316 1.816 4.421 1.00 92.38 127 ILE A O 1
ATOM 991 N N . GLY A 1 128 ? 9.800 1.474 2.263 1.00 92.94 128 GLY A N 1
ATOM 992 C CA . GLY A 1 128 ? 10.406 2.705 1.754 1.00 92.94 128 GLY A CA 1
ATOM 993 C C . GLY A 1 128 ? 11.892 2.607 1.405 1.00 92.94 128 GLY A C 1
ATOM 994 O O . GLY A 1 128 ? 12.493 3.633 1.096 1.00 92.94 128 GLY A O 1
ATOM 995 N N . ASP A 1 129 ? 12.487 1.410 1.405 1.00 94.94 129 ASP A N 1
ATOM 996 C CA . ASP A 1 129 ? 13.874 1.243 0.957 1.00 94.94 129 ASP A CA 1
ATOM 997 C C . ASP A 1 129 ? 13.989 1.446 -0.552 1.00 94.94 129 ASP A C 1
ATOM 999 O O . ASP A 1 129 ? 13.188 0.914 -1.318 1.00 94.94 129 ASP A O 1
ATOM 1003 N N . ILE A 1 130 ? 15.009 2.185 -0.983 1.00 97.25 130 ILE A N 1
ATOM 1004 C CA . ILE A 1 130 ? 15.197 2.623 -2.364 1.00 97.25 130 ILE A CA 1
ATOM 1005 C C . ILE A 1 130 ? 16.472 2.010 -2.932 1.00 97.25 130 ILE A C 1
ATOM 1007 O O . ILE A 1 130 ? 17.547 2.172 -2.357 1.00 97.25 130 ILE A O 1
ATOM 1011 N N . TYR A 1 131 ? 16.363 1.413 -4.118 1.00 96.25 131 TYR A N 1
ATOM 1012 C CA . TYR A 1 131 ? 17.486 0.930 -4.922 1.00 96.25 131 TYR A CA 1
ATOM 1013 C C . TYR A 1 131 ? 17.398 1.530 -6.322 1.00 96.25 131 TYR A C 1
ATOM 1015 O O . TYR A 1 131 ? 16.464 1.230 -7.066 1.00 96.25 131 TYR A O 1
ATOM 1023 N N . SER A 1 132 ? 18.360 2.372 -6.700 1.00 96.62 132 SER A N 1
ATOM 1024 C CA . SER A 1 132 ? 18.349 3.055 -7.998 1.00 96.62 132 SER A CA 1
ATOM 1025 C C . SER A 1 132 ? 19.518 2.635 -8.876 1.00 96.62 132 SER A C 1
ATOM 1027 O O . SER A 1 132 ? 20.661 2.552 -8.424 1.00 96.62 132 SER A O 1
ATOM 1029 N N . PHE A 1 133 ? 19.233 2.399 -10.151 1.00 95.38 133 PHE A N 1
ATOM 1030 C CA . PHE A 1 133 ? 20.190 2.043 -11.191 1.00 95.38 133 PHE A CA 1
ATOM 1031 C C . PHE A 1 133 ? 20.129 3.074 -12.308 1.00 95.38 133 PHE A C 1
ATOM 1033 O O . PHE A 1 133 ? 19.054 3.572 -12.635 1.00 95.38 133 PHE A O 1
ATOM 1040 N N . GLN A 1 134 ? 21.272 3.356 -12.930 1.00 94.31 134 GLN A N 1
ATOM 1041 C CA . GLN A 1 134 ? 21.351 4.305 -14.034 1.00 94.31 134 GLN A CA 1
ATOM 1042 C C . GLN A 1 134 ? 22.181 3.754 -15.186 1.00 94.31 134 GLN A C 1
ATOM 1044 O O . GLN A 1 134 ? 23.241 3.154 -15.001 1.00 94.31 134 GLN A O 1
ATOM 1049 N N . SER A 1 135 ? 21.709 4.025 -16.395 1.00 92.31 135 SER A N 1
ATOM 1050 C CA . SER A 1 135 ? 22.427 3.820 -17.637 1.00 92.31 135 SER A CA 1
ATOM 1051 C C . SER A 1 135 ? 22.859 5.155 -18.236 1.00 92.31 135 SER A C 1
ATOM 1053 O O . SER A 1 135 ? 22.050 6.056 -18.427 1.00 92.31 135 SER A O 1
ATOM 1055 N N . GLN A 1 136 ? 24.136 5.246 -18.608 1.00 88.38 136 GLN A N 1
ATOM 1056 C CA . GLN A 1 136 ? 24.709 6.406 -19.302 1.00 88.38 136 GLN A CA 1
ATOM 1057 C C . GLN A 1 136 ? 24.620 6.281 -20.835 1.00 88.38 136 GLN A C 1
ATOM 1059 O O . GLN A 1 136 ? 25.231 7.063 -21.565 1.00 88.38 136 GLN A O 1
ATOM 1064 N N . LYS A 1 137 ? 23.919 5.265 -21.368 1.00 91.31 137 LYS A N 1
ATOM 1065 C CA . LYS A 1 137 ? 23.767 5.123 -22.821 1.00 91.31 137 LYS A CA 1
ATOM 1066 C C . LYS A 1 137 ? 22.818 6.176 -23.379 1.00 91.31 137 LYS A C 1
ATOM 1068 O O . LYS A 1 137 ? 21.844 6.568 -22.745 1.00 91.31 137 LYS A O 1
ATOM 1073 N N . LYS A 1 138 ? 23.100 6.572 -24.621 1.00 92.69 138 LYS A N 1
ATOM 1074 C CA . LYS A 1 138 ? 22.238 7.414 -25.444 1.00 92.69 138 LYS A CA 1
ATOM 1075 C C . LYS A 1 138 ? 21.847 6.665 -26.710 1.00 92.69 138 LYS A C 1
ATOM 1077 O O . LYS A 1 138 ? 22.707 6.144 -27.418 1.00 92.69 138 LYS A O 1
ATOM 1082 N N . PHE A 1 139 ? 20.557 6.657 -27.006 1.00 90.56 139 PHE A N 1
ATOM 1083 C CA . PHE A 1 139 ? 19.979 6.091 -28.216 1.00 90.56 139 PHE A CA 1
ATOM 1084 C C . PHE A 1 139 ? 19.360 7.209 -29.037 1.00 90.56 139 PHE A C 1
ATOM 1086 O O . PHE A 1 139 ? 18.648 8.046 -28.493 1.00 90.56 139 PHE A O 1
ATOM 1093 N N . THR A 1 140 ? 19.620 7.225 -30.339 1.00 89.38 140 THR A N 1
ATOM 1094 C CA . THR A 1 140 ? 18.928 8.094 -31.294 1.00 89.38 140 THR A CA 1
ATOM 1095 C C . THR A 1 140 ? 18.005 7.257 -32.169 1.00 89.38 140 THR A C 1
ATOM 1097 O O . THR A 1 140 ? 18.336 6.115 -32.501 1.00 89.38 140 THR A O 1
ATOM 1100 N N . TYR A 1 141 ? 16.833 7.795 -32.507 1.00 84.25 141 TYR A N 1
ATOM 1101 C CA . TYR A 1 141 ? 15.790 7.046 -33.209 1.00 84.25 141 TYR A CA 1
ATOM 1102 C C . TYR A 1 141 ? 14.899 7.932 -34.079 1.00 84.25 141 TYR A C 1
ATOM 1104 O O . TYR A 1 141 ? 14.743 9.124 -33.812 1.00 84.25 141 TYR A O 1
ATOM 1112 N N . GLY A 1 142 ? 14.337 7.337 -35.135 1.00 83.69 142 GLY A N 1
ATOM 1113 C CA . GLY A 1 142 ? 13.307 7.957 -35.972 1.00 83.69 142 GLY A CA 1
ATOM 1114 C C . GLY A 1 142 ? 11.902 7.547 -35.532 1.00 83.69 142 GLY A C 1
ATOM 1115 O O . GLY A 1 142 ? 11.025 8.400 -35.405 1.00 83.69 142 GLY A O 1
ATOM 1116 N N . LYS A 1 143 ? 11.702 6.253 -35.254 1.00 82.94 143 LYS A N 1
ATOM 1117 C CA . LYS A 1 143 ? 10.493 5.690 -34.638 1.00 82.94 143 LYS A CA 1
ATOM 1118 C C . LYS A 1 143 ? 10.856 4.923 -33.370 1.00 82.94 143 LYS A C 1
ATOM 1120 O O . LYS A 1 143 ? 11.938 4.349 -33.282 1.00 82.94 143 LYS A O 1
ATOM 1125 N N . PHE A 1 144 ? 9.963 4.913 -32.381 1.00 80.44 144 PHE A N 1
ATOM 1126 C CA . PHE A 1 144 ? 10.227 4.246 -31.099 1.00 80.44 144 PHE A CA 1
ATOM 1127 C C . PHE A 1 144 ? 10.507 2.741 -31.266 1.00 80.44 144 PHE A C 1
ATOM 1129 O O . PHE A 1 144 ? 11.436 2.213 -30.659 1.00 80.44 144 PHE A O 1
ATOM 1136 N N . THR A 1 145 ? 9.804 2.097 -32.202 1.00 83.25 145 THR A N 1
ATOM 1137 C CA . THR A 1 145 ? 10.000 0.693 -32.599 1.00 83.25 145 THR A CA 1
ATOM 1138 C C . THR A 1 145 ? 11.448 0.353 -32.967 1.00 83.25 145 THR A C 1
ATOM 1140 O O . THR A 1 145 ? 11.876 -0.790 -32.842 1.00 83.25 145 THR A O 1
ATOM 1143 N N . ASP A 1 146 ? 12.238 1.343 -33.396 1.00 84.62 146 ASP A N 1
ATOM 1144 C CA . ASP A 1 146 ? 13.625 1.146 -33.825 1.00 84.62 146 ASP A CA 1
ATOM 1145 C C . ASP A 1 146 ? 14.589 0.929 -32.642 1.00 84.62 146 ASP A C 1
ATOM 1147 O O . ASP A 1 146 ? 15.744 0.524 -32.837 1.00 84.62 146 ASP A O 1
ATOM 1151 N N . ILE A 1 147 ? 14.156 1.240 -31.414 1.00 88.25 147 ILE A N 1
ATOM 1152 C CA . ILE A 1 147 ? 15.008 1.217 -30.218 1.00 88.25 147 ILE A CA 1
ATOM 1153 C C . ILE A 1 147 ? 14.498 0.347 -29.076 1.00 88.25 147 ILE A C 1
ATOM 1155 O O . ILE A 1 147 ? 15.250 0.167 -28.123 1.00 88.25 147 ILE A O 1
ATOM 1159 N N . GLU A 1 148 ? 13.314 -0.255 -29.175 1.00 90.88 148 GLU A N 1
ATOM 1160 C CA . GLU A 1 148 ? 12.750 -1.122 -28.125 1.00 90.88 148 GLU A CA 1
ATOM 1161 C C . GLU A 1 148 ? 13.745 -2.195 -27.668 1.00 90.88 148 GLU A C 1
ATOM 1163 O O . GLU A 1 148 ? 14.102 -2.275 -26.493 1.00 90.88 148 GLU A O 1
ATOM 1168 N N . LYS A 1 149 ? 14.304 -2.953 -28.621 1.00 91.25 149 LYS A N 1
ATOM 1169 C CA . LYS A 1 149 ? 15.312 -3.981 -28.329 1.00 91.25 149 LYS A CA 1
ATOM 1170 C C . LYS A 1 149 ? 16.551 -3.403 -27.638 1.00 91.25 149 LYS A C 1
ATOM 1172 O O . LYS A 1 149 ? 17.061 -3.999 -26.695 1.00 91.25 149 LYS A O 1
ATOM 1177 N N . LYS A 1 150 ? 17.025 -2.235 -28.086 1.00 91.75 150 LYS A N 1
ATOM 1178 C CA . LYS A 1 150 ? 18.209 -1.577 -27.512 1.00 91.75 150 LYS A CA 1
ATOM 1179 C C . LYS A 1 150 ? 17.949 -1.103 -26.084 1.00 91.75 150 LYS A C 1
ATOM 1181 O O . LYS A 1 150 ? 18.851 -1.204 -25.260 1.00 91.75 150 LYS A O 1
ATOM 1186 N N . LEU A 1 151 ? 16.741 -0.613 -25.797 1.00 92.81 151 LEU A N 1
ATOM 1187 C CA . LEU A 1 151 ? 16.320 -0.218 -24.453 1.00 92.81 151 LEU A CA 1
ATOM 1188 C C . LEU A 1 151 ? 16.258 -1.425 -23.521 1.00 92.81 151 LEU A C 1
ATOM 1190 O O . LEU A 1 151 ? 16.849 -1.381 -22.449 1.00 92.81 151 LEU A O 1
ATOM 1194 N N . VAL A 1 152 ? 15.633 -2.525 -23.945 1.00 93.75 152 VAL A N 1
ATOM 1195 C CA . VAL A 1 152 ? 15.561 -3.750 -23.132 1.00 93.75 152 VAL A CA 1
ATOM 1196 C C . VAL A 1 152 ? 16.953 -4.320 -22.861 1.00 93.75 152 VAL A C 1
ATOM 1198 O O . VAL A 1 152 ? 17.251 -4.692 -21.730 1.00 93.75 152 VAL A O 1
ATOM 1201 N N . GLU A 1 153 ? 17.841 -4.358 -23.858 1.00 92.06 153 GLU A N 1
ATOM 1202 C CA . GLU A 1 153 ? 19.243 -4.761 -23.664 1.00 92.06 153 GLU A CA 1
ATOM 1203 C C . GLU A 1 153 ? 19.981 -3.841 -22.680 1.00 92.06 153 GLU A C 1
ATOM 1205 O O . GLU A 1 153 ? 20.842 -4.287 -21.918 1.00 92.06 153 GLU A O 1
ATOM 1210 N N . ASP A 1 154 ? 19.651 -2.552 -22.681 1.00 92.25 154 ASP A N 1
ATOM 1211 C CA . ASP A 1 154 ? 20.235 -1.572 -21.777 1.00 92.25 154 ASP A CA 1
ATOM 1212 C C . ASP A 1 154 ? 19.746 -1.721 -20.339 1.00 92.25 154 ASP A C 1
ATOM 1214 O O . ASP A 1 154 ? 20.558 -1.705 -19.411 1.00 92.25 154 ASP A O 1
ATOM 1218 N N . TRP A 1 155 ? 18.443 -1.935 -20.161 1.00 94.25 155 TRP A N 1
ATOM 1219 C CA . TRP A 1 155 ? 17.837 -2.253 -18.874 1.00 94.25 155 TRP A CA 1
ATOM 1220 C C . TRP A 1 155 ? 18.382 -3.567 -18.328 1.00 94.25 155 TRP A C 1
ATOM 1222 O O . TRP A 1 155 ? 18.865 -3.586 -17.202 1.00 94.25 155 TRP A O 1
ATOM 1232 N N . LYS A 1 156 ? 18.455 -4.624 -19.147 1.00 92.69 156 LYS A N 1
ATOM 1233 C CA . LYS A 1 156 ? 19.069 -5.912 -18.773 1.00 92.69 156 LYS A CA 1
ATOM 1234 C C . LYS A 1 156 ? 20.526 -5.782 -18.354 1.00 92.69 156 LYS A C 1
ATOM 1236 O O . LYS A 1 156 ? 20.997 -6.537 -17.513 1.00 92.69 156 LYS A O 1
ATOM 1241 N N . ARG A 1 157 ? 21.263 -4.812 -18.893 1.00 90.31 157 ARG A N 1
ATOM 1242 C CA . ARG A 1 157 ? 22.642 -4.559 -18.464 1.00 90.31 157 ARG A CA 1
ATOM 1243 C C . ARG A 1 157 ? 22.723 -3.962 -17.056 1.00 90.31 157 ARG A C 1
ATOM 1245 O O . ARG A 1 157 ? 23.705 -4.234 -16.373 1.00 90.31 157 ARG A O 1
ATOM 1252 N N . ILE A 1 158 ? 21.754 -3.140 -16.643 1.00 91.12 158 ILE A N 1
ATOM 1253 C CA . ILE A 1 158 ? 21.745 -2.517 -15.307 1.00 91.12 158 ILE A CA 1
ATOM 1254 C C . ILE A 1 158 ? 20.944 -3.318 -14.273 1.00 91.12 158 ILE A C 1
ATOM 1256 O O . ILE A 1 158 ? 21.277 -3.270 -13.091 1.00 91.12 158 ILE A O 1
ATOM 1260 N N . VAL A 1 159 ? 19.951 -4.094 -14.700 1.00 92.38 159 VAL A N 1
ATOM 1261 C CA . VAL A 1 159 ? 19.164 -5.018 -13.878 1.00 92.38 159 VAL A CA 1
ATOM 1262 C C . VAL A 1 159 ? 18.742 -6.187 -14.773 1.00 92.38 159 VAL A C 1
ATOM 1264 O O . VAL A 1 159 ? 17.938 -6.017 -15.683 1.00 92.38 159 VAL A O 1
ATOM 1267 N N . ASN A 1 160 ? 19.304 -7.380 -14.570 1.00 85.81 160 ASN A N 1
ATOM 1268 C CA . ASN A 1 160 ? 19.108 -8.487 -15.521 1.00 85.81 160 ASN A CA 1
ATOM 1269 C C . ASN A 1 160 ? 18.181 -9.585 -15.011 1.00 85.81 160 ASN A C 1
ATOM 1271 O O . ASN A 1 160 ? 17.500 -10.240 -15.795 1.00 85.81 160 ASN A O 1
ATOM 1275 N N . LYS A 1 161 ? 18.229 -9.873 -13.710 1.00 80.69 161 LYS A N 1
ATOM 1276 C CA . LYS A 1 161 ? 17.570 -11.059 -13.185 1.00 80.69 161 LYS A CA 1
ATOM 1277 C C . LYS A 1 161 ? 17.248 -10.905 -11.712 1.00 80.69 161 LYS A C 1
ATOM 1279 O O . LYS A 1 161 ? 18.141 -10.696 -10.900 1.00 80.69 161 LYS A O 1
ATOM 1284 N N . LYS A 1 162 ? 15.978 -11.122 -11.389 1.00 80.44 162 LYS A N 1
ATOM 1285 C CA . LYS A 1 162 ? 15.501 -11.361 -10.035 1.00 80.44 162 LYS A CA 1
ATOM 1286 C C . LYS A 1 162 ? 15.803 -12.802 -9.623 1.00 80.44 162 LYS A C 1
ATOM 1288 O O . LYS A 1 162 ? 15.777 -13.728 -10.441 1.00 80.44 162 LYS A O 1
ATOM 1293 N N . ARG A 1 163 ? 16.056 -13.017 -8.335 1.00 77.31 163 ARG A N 1
ATOM 1294 C CA . ARG A 1 163 ? 16.069 -14.368 -7.758 1.00 77.31 163 ARG A CA 1
ATOM 1295 C C . ARG A 1 163 ? 14.648 -14.937 -7.679 1.00 77.31 163 ARG A C 1
ATOM 1297 O O . ARG A 1 163 ? 13.664 -14.203 -7.687 1.00 77.31 163 ARG A O 1
ATOM 1304 N N . SER A 1 164 ? 14.535 -16.262 -7.607 1.00 88.06 164 SER A N 1
ATOM 1305 C CA . SER A 1 164 ? 13.250 -16.895 -7.291 1.00 88.06 164 SER A CA 1
ATOM 1306 C C . SER A 1 164 ? 12.719 -16.357 -5.964 1.00 88.06 164 SER A C 1
ATOM 1308 O O . SER A 1 164 ? 13.514 -16.054 -5.074 1.00 88.06 164 SER A O 1
ATOM 1310 N N . PHE A 1 165 ? 11.392 -16.250 -5.843 1.00 91.94 165 PHE A N 1
ATOM 1311 C CA . PHE A 1 165 ? 10.777 -15.784 -4.606 1.00 91.94 165 PHE A CA 1
ATOM 1312 C C . PHE A 1 165 ? 11.230 -16.640 -3.423 1.00 91.94 165 PHE A C 1
ATOM 1314 O O . PHE A 1 165 ? 11.142 -17.870 -3.464 1.00 91.94 165 PHE A O 1
ATOM 1321 N N . ASP A 1 166 ? 11.669 -15.967 -2.370 1.00 92.44 166 ASP A N 1
ATOM 1322 C CA . ASP A 1 166 ? 12.138 -16.590 -1.150 1.00 92.44 166 ASP A CA 1
ATOM 1323 C C . ASP A 1 166 ? 11.532 -15.872 0.067 1.00 92.44 166 ASP A C 1
ATOM 1325 O O . ASP A 1 166 ? 11.897 -14.729 0.369 1.00 92.44 166 ASP A O 1
ATOM 1329 N N . PRO A 1 167 ? 10.607 -16.532 0.792 1.00 91.25 167 PRO A N 1
ATOM 1330 C CA . PRO A 1 167 ? 9.952 -15.955 1.960 1.00 91.25 167 PRO A CA 1
ATOM 1331 C C . PRO A 1 167 ? 10.907 -15.469 3.054 1.00 91.25 167 PRO A C 1
ATOM 1333 O O . PRO A 1 167 ? 10.491 -14.658 3.880 1.00 91.25 167 PRO A O 1
ATOM 1336 N N . GLN A 1 168 ? 12.153 -15.957 3.107 1.00 93.56 168 GLN A N 1
ATOM 1337 C CA . GLN A 1 168 ? 13.110 -15.527 4.131 1.00 93.56 168 GLN A CA 1
ATOM 1338 C C . GLN A 1 168 ? 13.558 -14.073 3.946 1.00 93.56 168 GLN A C 1
ATOM 1340 O O . GLN A 1 168 ? 13.871 -13.406 4.929 1.00 93.56 168 GLN A O 1
ATOM 1345 N N . PHE A 1 169 ? 13.545 -13.581 2.703 1.00 93.56 169 PHE A N 1
ATOM 1346 C CA . PHE A 1 169 ? 13.901 -12.202 2.367 1.00 93.56 169 PHE A CA 1
ATOM 1347 C C . PHE A 1 169 ? 12.681 -11.281 2.260 1.00 93.56 169 PHE A C 1
ATOM 1349 O O . PHE A 1 169 ? 12.829 -10.090 1.999 1.00 93.56 169 PHE A O 1
ATOM 1356 N N . GLN A 1 170 ? 11.467 -11.805 2.464 1.00 93.69 170 GLN A N 1
ATOM 1357 C CA . GLN A 1 170 ? 10.262 -10.987 2.452 1.00 93.69 170 GLN A CA 1
ATOM 1358 C C . GLN A 1 170 ? 10.281 -9.997 3.624 1.00 93.69 170 GLN A C 1
ATOM 1360 O O . GLN A 1 170 ? 10.303 -10.385 4.797 1.00 93.69 170 GLN A O 1
ATOM 1365 N N . PHE A 1 171 ? 10.218 -8.707 3.292 1.00 92.81 171 PHE A N 1
ATOM 1366 C CA . PHE A 1 171 ? 10.053 -7.647 4.277 1.00 92.81 171 PHE A CA 1
ATOM 1367 C C . PHE A 1 171 ? 8.748 -7.791 5.052 1.00 92.81 171 PHE A C 1
ATOM 1369 O O . PHE A 1 171 ? 7.765 -8.375 4.593 1.00 92.81 171 PHE A O 1
ATOM 1376 N N . LYS A 1 172 ? 8.756 -7.245 6.265 1.00 91.75 172 LYS A N 1
ATOM 1377 C CA . LYS A 1 172 ? 7.604 -7.234 7.156 1.00 91.75 172 LYS A CA 1
ATOM 1378 C C . LYS A 1 172 ? 7.329 -5.800 7.549 1.00 91.75 172 LYS A C 1
ATOM 1380 O O . LYS A 1 172 ? 8.231 -5.103 8.004 1.00 91.75 172 LYS A O 1
ATOM 1385 N N . LEU A 1 173 ? 6.076 -5.395 7.394 1.00 92.31 173 LEU A N 1
ATOM 1386 C CA . LEU A 1 173 ? 5.620 -4.121 7.920 1.00 92.31 173 LEU A CA 1
ATOM 1387 C C . LEU A 1 173 ? 5.698 -4.111 9.456 1.00 92.31 173 LEU A C 1
ATOM 1389 O O . LEU A 1 173 ? 5.588 -5.176 10.083 1.00 92.31 173 LEU A O 1
ATOM 1393 N N . PRO A 1 174 ? 5.877 -2.929 10.073 1.00 90.50 174 PRO A N 1
ATOM 1394 C CA . PRO A 1 174 ? 5.862 -2.803 11.522 1.00 90.50 174 PRO A CA 1
ATOM 1395 C C . PRO A 1 174 ? 4.525 -3.286 12.096 1.00 90.50 174 PRO A C 1
ATOM 1397 O O . PRO A 1 174 ? 3.463 -3.143 11.485 1.00 90.50 174 PRO A O 1
ATOM 1400 N N . SER A 1 175 ? 4.589 -3.873 13.289 1.00 90.88 175 SER A N 1
ATOM 1401 C CA . SER A 1 175 ? 3.411 -4.324 14.030 1.00 90.88 175 SER A CA 1
ATOM 1402 C C . SER A 1 175 ? 3.218 -3.441 15.253 1.00 90.88 175 SER A C 1
ATOM 1404 O O . SER A 1 175 ? 4.173 -3.203 15.991 1.00 90.88 175 SER A O 1
ATOM 1406 N N . ASN A 1 176 ? 1.975 -3.018 15.483 1.00 92.75 176 ASN A N 1
ATOM 1407 C CA . ASN A 1 176 ? 1.592 -2.167 16.612 1.00 92.75 176 ASN A CA 1
ATOM 1408 C C . ASN A 1 176 ? 0.614 -2.917 17.534 1.00 92.75 176 ASN A C 1
ATOM 1410 O O . ASN A 1 176 ? -0.580 -2.599 17.546 1.00 92.75 176 ASN A O 1
ATOM 1414 N N . PRO A 1 177 ? 1.064 -3.967 18.251 1.00 95.00 177 PRO A N 1
ATOM 1415 C CA . PRO A 1 177 ? 0.188 -4.779 19.085 1.00 95.00 177 PRO A CA 1
ATOM 1416 C C . PRO A 1 177 ? -0.297 -4.001 20.311 1.00 95.00 177 PRO A C 1
ATOM 1418 O O . PRO A 1 177 ? 0.454 -3.247 20.926 1.00 95.00 177 PRO A O 1
ATOM 1421 N N . THR A 1 178 ? -1.541 -4.250 20.707 1.00 95.56 178 THR A N 1
ATOM 1422 C CA . THR A 1 178 ? -2.091 -3.804 21.992 1.00 95.56 178 THR A CA 1
ATOM 1423 C C . THR A 1 178 ? -2.327 -5.005 22.910 1.00 95.56 178 THR A C 1
ATOM 1425 O O . THR A 1 178 ? -2.120 -6.157 22.524 1.00 95.56 178 THR A O 1
ATOM 1428 N N . SER A 1 179 ? -2.785 -4.757 24.137 1.00 95.44 179 SER A N 1
ATOM 1429 C CA . SER A 1 179 ? -3.265 -5.819 25.028 1.00 95.44 179 SER A CA 1
ATOM 1430 C C . SER A 1 179 ? -4.628 -6.384 24.605 1.00 95.44 179 SER A C 1
ATOM 1432 O O . SER A 1 179 ? -5.040 -7.428 25.115 1.00 95.44 179 SER A O 1
ATOM 1434 N N . TRP A 1 180 ? -5.339 -5.730 23.682 1.00 96.81 180 TRP A N 1
ATOM 1435 C CA . TRP A 1 180 ? -6.671 -6.129 23.244 1.00 96.81 180 TRP A CA 1
ATOM 1436 C C . TRP A 1 180 ? -6.633 -7.266 22.224 1.00 96.81 180 TRP A C 1
ATOM 1438 O O . TRP A 1 180 ? -5.743 -7.373 21.390 1.00 96.81 180 TRP A O 1
ATOM 1448 N N . ASN A 1 181 ? -7.646 -8.117 22.272 1.00 96.56 181 ASN A N 1
ATOM 1449 C CA . ASN A 1 181 ? -7.951 -9.156 21.302 1.00 96.56 181 ASN A CA 1
ATOM 1450 C C . ASN A 1 181 ? -9.467 -9.411 21.303 1.00 96.56 181 ASN A C 1
ATOM 1452 O O . ASN A 1 181 ? -10.215 -8.856 22.103 1.00 96.56 181 ASN A O 1
ATOM 1456 N N . THR A 1 182 ? -9.949 -10.282 20.419 1.00 96.19 182 THR A N 1
ATOM 1457 C CA . THR A 1 182 ? -11.392 -10.543 20.293 1.00 96.19 182 THR A CA 1
ATOM 1458 C C . THR A 1 182 ? -12.046 -11.062 21.581 1.00 96.19 182 THR A C 1
ATOM 1460 O O . THR A 1 182 ? -13.220 -10.784 21.815 1.00 96.19 182 THR A O 1
ATOM 1463 N N . ALA A 1 183 ? -11.333 -11.828 22.410 1.00 96.62 183 ALA A N 1
ATOM 1464 C CA . ALA A 1 183 ? -11.904 -12.407 23.623 1.00 96.62 183 ALA A CA 1
ATOM 1465 C C . ALA A 1 183 ? -12.030 -11.360 24.737 1.00 96.62 183 ALA A C 1
ATOM 1467 O O . ALA A 1 183 ? -13.126 -11.149 25.260 1.00 96.62 183 ALA A O 1
ATOM 1468 N N . ASN A 1 184 ? -10.939 -10.662 25.060 1.00 96.88 184 ASN A N 1
ATOM 1469 C CA . ASN A 1 184 ? -10.949 -9.700 26.162 1.00 96.88 184 ASN A CA 1
ATOM 1470 C C . ASN A 1 184 ? -11.730 -8.418 25.832 1.00 96.88 184 ASN A C 1
ATOM 1472 O O . ASN A 1 184 ? -12.300 -7.818 26.736 1.00 96.88 184 ASN A O 1
ATOM 1476 N N . ILE A 1 185 ? -11.855 -8.037 24.555 1.00 96.75 185 ILE A N 1
ATOM 1477 C CA . ILE A 1 185 ? -12.678 -6.888 24.160 1.00 96.75 185 ILE A CA 1
ATOM 1478 C C . ILE A 1 185 ? -14.170 -7.178 24.374 1.00 96.75 185 ILE A C 1
ATOM 1480 O O . ILE A 1 185 ? -14.908 -6.341 24.884 1.00 96.75 185 ILE A O 1
ATOM 1484 N N . LYS A 1 186 ? -14.617 -8.403 24.060 1.00 96.81 186 LYS A N 1
ATOM 1485 C CA . LYS A 1 186 ? -15.993 -8.846 24.324 1.00 96.81 186 LYS A CA 1
ATOM 1486 C C . LYS A 1 186 ? -16.270 -8.919 25.817 1.00 96.81 186 LYS A C 1
ATOM 1488 O O . LYS A 1 186 ? -17.330 -8.481 26.253 1.00 96.81 186 LYS A O 1
ATOM 1493 N N . GLN A 1 187 ? -15.314 -9.444 26.582 1.00 96.69 187 GLN A N 1
ATOM 1494 C CA . GLN A 1 187 ? -15.389 -9.456 28.039 1.00 96.69 187 GLN A CA 1
ATOM 1495 C C . GLN A 1 187 ? -15.531 -8.032 28.593 1.00 96.69 187 GLN A C 1
ATOM 1497 O O . GLN A 1 187 ? -16.473 -7.774 29.336 1.00 96.69 187 GLN A O 1
ATOM 1502 N N . TYR A 1 188 ? -14.689 -7.097 28.145 1.00 95.88 188 TYR A N 1
ATOM 1503 C CA . TYR A 1 188 ? -14.765 -5.688 28.526 1.00 95.88 188 TYR A CA 1
ATOM 1504 C C . TYR A 1 188 ? -16.151 -5.089 28.266 1.00 95.88 188 TYR A C 1
ATOM 1506 O O . TYR A 1 188 ? -16.737 -4.487 29.166 1.00 95.88 188 TYR A O 1
ATOM 1514 N N . TYR A 1 189 ? -16.717 -5.289 27.073 1.00 96.25 189 TYR A N 1
ATOM 1515 C CA . TYR A 1 189 ? -18.050 -4.770 26.757 1.00 96.25 189 TYR A CA 1
ATOM 1516 C C . TYR A 1 189 ? -19.152 -5.371 27.638 1.00 96.25 189 TYR A C 1
ATOM 1518 O O . TYR A 1 189 ? -20.083 -4.660 28.007 1.00 96.25 189 TYR A O 1
ATOM 1526 N N . ASN A 1 190 ? -19.047 -6.650 28.004 1.00 95.25 190 ASN A N 1
ATOM 1527 C CA . ASN A 1 190 ? -20.024 -7.304 28.878 1.00 95.25 190 ASN A CA 1
ATOM 1528 C C . ASN A 1 190 ? -19.947 -6.788 30.311 1.00 95.25 190 ASN A C 1
ATOM 1530 O O . ASN A 1 190 ? -20.968 -6.461 30.910 1.00 95.25 190 ASN A O 1
ATOM 1534 N N . GLU A 1 191 ? -18.735 -6.680 30.850 1.00 95.19 191 GLU A N 1
ATOM 1535 C CA . GLU A 1 191 ? -18.498 -6.202 32.214 1.00 95.19 191 GLU A CA 1
ATOM 1536 C C . GLU A 1 191 ? -18.872 -4.723 32.377 1.00 95.19 191 GLU A C 1
ATOM 1538 O O . GLU A 1 191 ? -19.269 -4.298 33.460 1.00 95.19 191 GLU A O 1
ATOM 1543 N N . ASN A 1 192 ? -18.803 -3.942 31.294 1.00 93.81 192 ASN A N 1
ATOM 1544 C CA . ASN A 1 192 ? -19.064 -2.503 31.302 1.00 93.81 192 ASN A CA 1
ATOM 1545 C C . ASN A 1 192 ? -20.395 -2.112 30.648 1.00 93.81 192 ASN A C 1
ATOM 1547 O O . ASN A 1 192 ? -20.613 -0.924 30.414 1.00 93.81 192 ASN A O 1
ATOM 1551 N N . ALA A 1 193 ? -21.297 -3.063 30.375 1.00 91.38 193 ALA A N 1
ATOM 1552 C CA . ALA A 1 193 ? -22.500 -2.853 29.561 1.00 91.38 193 ALA A CA 1
ATOM 1553 C C . ALA A 1 193 ? -23.339 -1.622 29.965 1.00 91.38 193 ALA A C 1
ATOM 1555 O O . ALA A 1 193 ? -23.819 -0.893 29.100 1.00 91.38 193 ALA A O 1
ATOM 1556 N N . ALA A 1 194 ? -23.463 -1.346 31.268 1.00 89.88 194 ALA A N 1
ATOM 1557 C CA . ALA A 1 194 ? -24.215 -0.200 31.791 1.00 89.88 194 ALA A CA 1
ATOM 1558 C C . ALA A 1 194 ? -23.547 1.170 31.546 1.00 89.88 194 ALA A C 1
ATOM 1560 O O . ALA A 1 194 ? -24.218 2.198 31.597 1.00 89.88 194 ALA A O 1
ATOM 1561 N N . ASN A 1 195 ? -22.236 1.196 31.290 1.00 91.50 195 ASN A N 1
ATOM 1562 C CA . ASN A 1 195 ? -21.417 2.410 31.215 1.00 91.50 195 ASN A CA 1
ATOM 1563 C C . ASN A 1 195 ? -20.779 2.647 29.837 1.00 91.50 195 ASN A C 1
ATOM 1565 O O . ASN A 1 195 ? -20.093 3.661 29.661 1.00 91.50 195 ASN A O 1
ATOM 1569 N N . LEU A 1 196 ? -20.999 1.746 28.872 1.00 92.38 196 LEU A N 1
ATOM 1570 C CA . LEU A 1 196 ? -20.449 1.871 27.523 1.00 92.38 196 LEU A CA 1
ATOM 1571 C C . LEU A 1 196 ? -20.898 3.168 26.855 1.00 92.38 196 LEU A C 1
ATOM 1573 O O . LEU A 1 196 ? -22.083 3.518 26.831 1.00 92.38 196 LEU A O 1
ATOM 1577 N N . LYS A 1 197 ? -19.945 3.874 26.251 1.00 92.00 197 LYS A N 1
ATOM 1578 C CA . LYS A 1 197 ? -20.245 5.030 25.408 1.00 92.00 197 LYS A CA 1
ATOM 1579 C C . LYS A 1 197 ? -20.787 4.565 24.052 1.00 92.00 197 LYS A C 1
ATOM 1581 O O . LYS A 1 197 ? -20.442 3.476 23.597 1.00 92.00 197 LYS A O 1
ATOM 1586 N N . PRO A 1 198 ? -21.610 5.379 23.360 1.00 89.81 198 PRO A N 1
ATOM 1587 C CA . PRO A 1 198 ? -22.217 4.984 22.082 1.00 89.81 198 PRO A CA 1
ATOM 1588 C C . PRO A 1 198 ? -21.216 4.470 21.031 1.00 89.81 198 PRO A C 1
ATOM 1590 O O . PRO A 1 198 ? -21.509 3.502 20.326 1.00 89.81 198 PRO A O 1
ATOM 1593 N N . VAL A 1 199 ? -20.029 5.087 20.998 1.00 93.00 199 VAL A N 1
ATOM 1594 C CA . VAL A 1 199 ? -18.880 4.768 20.134 1.00 93.00 199 VAL A CA 1
ATOM 1595 C C . VAL A 1 199 ? -18.218 3.418 20.428 1.00 93.00 199 VAL A C 1
ATOM 1597 O O . VAL A 1 199 ? -17.573 2.856 19.552 1.00 93.00 199 VAL A O 1
ATOM 1600 N N . GLU A 1 200 ? -18.364 2.873 21.636 1.00 95.31 200 GLU A N 1
ATOM 1601 C CA . GLU A 1 200 ? -17.667 1.651 22.043 1.00 95.31 200 GLU A CA 1
ATOM 1602 C C . GLU A 1 200 ? -18.408 0.400 21.576 1.00 95.31 200 GLU A C 1
ATOM 1604 O O . GLU A 1 200 ? -19.612 0.255 21.802 1.00 95.31 200 GLU A O 1
ATOM 1609 N N . GLY A 1 201 ? -17.691 -0.530 20.952 1.00 96.00 201 GLY A N 1
ATOM 1610 C CA . GLY A 1 201 ? -18.236 -1.803 20.486 1.00 96.00 201 GLY A CA 1
ATOM 1611 C C . GLY A 1 201 ? -17.409 -2.436 19.375 1.00 96.00 201 GLY A C 1
ATOM 1612 O O . GLY A 1 201 ? -16.383 -1.900 18.960 1.00 96.00 201 GLY A O 1
ATOM 1613 N N . MET A 1 202 ? -17.866 -3.581 18.872 1.00 97.06 202 MET A N 1
ATOM 1614 C CA . MET A 1 202 ? -17.289 -4.196 17.678 1.00 97.06 202 MET A CA 1
ATOM 1615 C C . MET A 1 202 ? -18.070 -3.770 16.447 1.00 97.06 202 MET A C 1
ATOM 1617 O O . MET A 1 202 ? -19.303 -3.791 16.435 1.00 97.06 202 MET A O 1
ATOM 1621 N N . TYR A 1 203 ? -17.330 -3.446 15.401 1.00 96.31 203 TYR A N 1
ATOM 1622 C CA . TYR A 1 203 ? -17.840 -2.888 14.169 1.00 96.31 203 TYR A CA 1
ATOM 1623 C C . TYR A 1 203 ? -17.314 -3.683 12.984 1.00 96.31 203 TYR A C 1
ATOM 1625 O O . TYR A 1 203 ? -16.133 -4.028 12.920 1.00 96.31 203 TYR A O 1
ATOM 1633 N N . GLU A 1 204 ? -18.188 -3.971 12.033 1.00 94.62 204 GLU A N 1
ATOM 1634 C CA . GLU A 1 204 ? -17.846 -4.667 10.800 1.00 94.62 204 GLU A CA 1
ATOM 1635 C C . GLU A 1 204 ? -17.993 -3.720 9.621 1.00 94.62 204 GLU A C 1
ATOM 1637 O O . GLU A 1 204 ? -19.023 -3.059 9.470 1.00 94.62 204 GLU A O 1
ATOM 1642 N N . ARG A 1 205 ? -16.960 -3.655 8.780 1.00 91.31 205 ARG A N 1
ATOM 1643 C CA . ARG A 1 205 ? -17.011 -2.855 7.567 1.00 91.31 205 ARG A CA 1
ATOM 1644 C C . ARG A 1 205 ? -18.022 -3.449 6.596 1.00 91.31 205 ARG A C 1
ATOM 1646 O O . ARG A 1 205 ? -17.903 -4.614 6.209 1.00 91.31 205 ARG A O 1
ATOM 1653 N N . VAL A 1 206 ? -18.963 -2.623 6.155 1.00 85.94 206 VAL A N 1
ATOM 1654 C CA . VAL A 1 206 ? -19.902 -2.970 5.090 1.00 85.94 206 VAL A CA 1
ATOM 1655 C C . VAL A 1 206 ? -19.393 -2.434 3.764 1.00 85.94 206 VAL A C 1
ATOM 1657 O O . VAL A 1 206 ? -18.915 -1.305 3.666 1.00 85.94 206 VAL A O 1
ATOM 1660 N N . ARG A 1 207 ? -19.496 -3.270 2.734 1.00 74.31 207 ARG A N 1
ATOM 1661 C CA . ARG A 1 207 ? -19.187 -2.872 1.367 1.00 74.31 207 ARG A CA 1
ATOM 1662 C C . ARG A 1 207 ? -20.385 -2.102 0.822 1.00 74.31 207 ARG A C 1
ATOM 1664 O O . ARG A 1 207 ? -21.473 -2.665 0.733 1.00 74.31 207 ARG A O 1
ATOM 1671 N N . LEU A 1 208 ? -20.192 -0.826 0.504 1.00 67.31 208 LEU A N 1
ATOM 1672 C CA . LEU A 1 208 ? -21.292 0.059 0.105 1.00 67.31 208 LEU A CA 1
ATOM 1673 C C . LEU A 1 208 ? -21.644 -0.027 -1.383 1.00 67.31 208 LEU A C 1
ATOM 1675 O O . LEU A 1 208 ? -22.762 0.303 -1.767 1.00 67.31 208 LEU A O 1
ATOM 1679 N N . SER A 1 209 ? -20.718 -0.489 -2.220 1.00 62.25 209 SER A N 1
ATOM 1680 C CA . SER A 1 209 ? -20.962 -0.718 -3.643 1.00 62.25 209 SER A CA 1
ATOM 1681 C C . SER A 1 209 ? -20.046 -1.814 -4.187 1.00 62.25 209 SER A C 1
ATOM 1683 O O . SER A 1 209 ? -19.022 -2.154 -3.591 1.00 62.25 209 SER A O 1
ATOM 1685 N N . PHE A 1 210 ? -20.384 -2.369 -5.353 1.00 55.94 210 PHE A N 1
ATOM 1686 C CA . PHE A 1 210 ? -19.474 -3.260 -6.085 1.00 55.94 210 PHE A CA 1
ATOM 1687 C C . PHE A 1 210 ? -18.179 -2.549 -6.520 1.00 55.94 210 PHE A C 1
ATOM 1689 O O . PHE A 1 210 ? -17.168 -3.210 -6.739 1.00 55.94 210 PHE A O 1
ATOM 1696 N N . GLU A 1 211 ? -18.201 -1.218 -6.573 1.00 55.00 211 GLU A N 1
ATOM 1697 C CA . GLU A 1 211 ? -17.064 -0.344 -6.876 1.00 55.00 211 GLU A CA 1
ATOM 1698 C C . GLU A 1 211 ? -16.235 0.007 -5.632 1.00 55.00 211 GLU A C 1
ATOM 1700 O O . GLU A 1 211 ? -15.136 0.540 -5.757 1.00 55.00 211 GLU A O 1
ATOM 1705 N N . ASP A 1 212 ? -16.703 -0.340 -4.425 1.00 61.69 212 ASP A N 1
ATOM 1706 C CA . ASP A 1 212 ? -15.869 -0.317 -3.227 1.00 61.69 212 ASP A CA 1
ATOM 1707 C C . ASP A 1 212 ? -14.884 -1.491 -3.302 1.00 61.69 212 ASP A C 1
ATOM 1709 O O . ASP A 1 212 ? -15.129 -2.603 -2.819 1.00 61.69 212 ASP A O 1
ATOM 1713 N N . LEU A 1 213 ? -13.807 -1.246 -4.041 1.00 56.09 213 LEU A N 1
ATOM 1714 C CA . LEU A 1 213 ? -12.678 -2.143 -4.268 1.00 56.09 213 LEU A CA 1
ATOM 1715 C C . LEU A 1 213 ? -11.638 -2.028 -3.143 1.00 56.09 213 LEU A C 1
ATOM 1717 O O . LEU A 1 213 ? -10.793 -2.904 -2.966 1.00 56.09 213 LEU A O 1
ATOM 1721 N N . SER A 1 214 ? -11.722 -0.968 -2.343 1.00 57.72 214 SER A N 1
ATOM 1722 C CA . SER A 1 214 ? -10.757 -0.664 -1.296 1.00 57.72 214 SER A CA 1
ATOM 1723 C C . SER A 1 214 ? -10.980 -1.540 -0.056 1.00 57.72 214 SER A C 1
ATOM 1725 O O . SER A 1 214 ? -12.097 -1.710 0.409 1.00 57.72 214 SER A O 1
ATOM 1727 N N . GLY A 1 215 ? -9.928 -2.133 0.515 1.00 59.88 215 GLY A N 1
ATOM 1728 C CA . GLY A 1 215 ? -9.841 -2.620 1.908 1.00 59.88 215 GLY A CA 1
ATOM 1729 C C . GLY A 1 215 ? -10.733 -3.781 2.405 1.00 59.88 215 GLY A C 1
ATOM 1730 O O . GLY A 1 215 ? -10.554 -4.185 3.552 1.00 59.88 215 GLY A O 1
ATOM 1731 N N . GLY A 1 216 ? -11.658 -4.329 1.611 1.00 70.38 216 GLY A N 1
ATOM 1732 C CA . GLY A 1 216 ? -12.438 -5.533 1.951 1.00 70.38 216 GLY A CA 1
ATOM 1733 C C . GLY A 1 216 ? -13.283 -5.473 3.237 1.00 70.38 216 GLY A C 1
ATOM 1734 O O . GLY A 1 216 ? -13.376 -4.451 3.915 1.00 70.38 216 GLY A O 1
ATOM 1735 N N . LYS A 1 217 ? -13.922 -6.602 3.569 1.00 81.81 217 LYS A N 1
ATOM 1736 C CA . LYS A 1 217 ? -14.731 -6.783 4.784 1.00 81.81 217 LYS A CA 1
ATOM 1737 C C . LYS A 1 217 ? -13.822 -7.096 5.974 1.00 81.81 217 LYS A C 1
ATOM 1739 O O . LYS A 1 217 ? -13.210 -8.156 5.990 1.00 81.81 217 LYS A O 1
ATOM 1744 N N . TYR A 1 218 ? -13.770 -6.229 6.983 1.00 90.38 218 TYR A N 1
ATOM 1745 C CA . TYR A 1 218 ? -12.998 -6.488 8.202 1.00 90.38 218 TYR A CA 1
ATOM 1746 C C . TYR A 1 218 ? -13.685 -5.955 9.458 1.00 90.38 218 TYR A C 1
ATOM 1748 O O . TYR A 1 218 ? -14.556 -5.087 9.397 1.00 90.38 218 TYR A O 1
ATOM 1756 N N . THR A 1 219 ? -13.285 -6.500 10.602 1.00 95.25 219 THR A N 1
ATOM 1757 C CA . THR A 1 219 ? -13.834 -6.172 11.917 1.00 95.25 219 THR A CA 1
ATOM 1758 C C . THR A 1 219 ? -12.824 -5.387 12.736 1.00 95.25 219 THR A C 1
ATOM 1760 O O . THR A 1 219 ? -11.645 -5.749 12.817 1.00 95.25 219 THR A O 1
ATOM 1763 N N . VAL A 1 220 ? -13.320 -4.349 13.395 1.00 97.06 220 VAL A N 1
ATOM 1764 C CA . VAL A 1 220 ? -12.591 -3.536 14.364 1.00 97.06 220 VAL A CA 1
ATOM 1765 C C . VAL A 1 220 ? -13.345 -3.488 15.685 1.00 97.06 220 VAL A C 1
ATOM 1767 O O . VAL A 1 220 ? -14.563 -3.640 15.726 1.00 97.06 220 VAL A O 1
ATOM 1770 N N . GLY A 1 221 ? -12.621 -3.294 16.774 1.00 97.81 221 GLY A N 1
ATOM 1771 C CA . GLY A 1 221 ? -13.171 -2.968 18.079 1.00 97.81 221 GLY A CA 1
ATOM 1772 C C . GLY A 1 221 ? -12.857 -1.527 18.438 1.00 97.81 221 GLY A C 1
ATOM 1773 O O . GLY A 1 221 ? -11.761 -1.061 18.153 1.00 97.81 221 GLY A O 1
ATOM 1774 N N . VAL A 1 222 ? -13.795 -0.827 19.061 1.00 97.75 222 VAL A N 1
ATOM 1775 C CA . VAL A 1 222 ? -13.581 0.517 19.601 1.00 97.75 222 VAL A CA 1
ATOM 1776 C C . VAL A 1 222 ? -13.672 0.445 21.114 1.00 97.75 222 VAL A C 1
ATOM 1778 O O . VAL A 1 222 ? -14.711 0.056 21.655 1.00 97.75 222 VAL A O 1
ATOM 1781 N N . VAL A 1 223 ? -12.585 0.782 21.796 1.00 96.94 223 VAL A N 1
ATOM 1782 C CA . VAL A 1 223 ? -12.480 0.760 23.263 1.00 96.94 223 VAL A CA 1
ATOM 1783 C C . VAL A 1 223 ? -11.947 2.082 23.765 1.00 96.94 223 VAL A C 1
ATOM 1785 O O . VAL A 1 223 ? -11.147 2.725 23.084 1.00 96.94 223 VAL A O 1
ATOM 1788 N N . LYS A 1 224 ? -12.363 2.492 24.961 1.00 95.44 224 LYS A N 1
ATOM 1789 C CA . LYS A 1 224 ? -11.758 3.649 25.615 1.00 95.44 224 LYS A CA 1
ATOM 1790 C C . LYS A 1 224 ? -10.248 3.445 25.794 1.00 95.44 224 LYS A C 1
ATOM 1792 O O . LYS A 1 224 ? -9.802 2.379 26.223 1.00 95.44 224 LYS A O 1
ATOM 1797 N N . ASN A 1 225 ? -9.470 4.474 25.473 1.00 92.25 225 ASN A N 1
ATOM 1798 C CA . ASN A 1 225 ? -8.051 4.515 25.797 1.00 92.25 225 ASN A CA 1
ATOM 1799 C C . ASN A 1 225 ? -7.897 4.595 27.334 1.00 92.25 225 ASN A C 1
ATOM 1801 O O . ASN A 1 225 ? -8.525 5.459 27.951 1.00 92.25 225 ASN A O 1
ATOM 1805 N N . PRO A 1 226 ? -7.136 3.695 27.987 1.00 85.56 226 PRO A N 1
ATOM 1806 C CA . PRO A 1 226 ? -6.934 3.763 29.435 1.00 85.56 226 PRO A CA 1
ATOM 1807 C C . PRO A 1 226 ? -6.169 5.020 29.876 1.00 85.56 226 PRO A C 1
ATOM 1809 O O . PRO A 1 226 ? -6.394 5.494 30.989 1.00 85.56 226 PRO A O 1
ATOM 1812 N N . ASP A 1 227 ? -5.323 5.574 29.004 1.00 85.62 227 ASP A N 1
ATOM 1813 C CA . ASP A 1 227 ? -4.361 6.627 29.350 1.00 85.62 227 ASP A CA 1
ATOM 1814 C C . ASP A 1 227 ? -4.800 8.034 28.904 1.00 85.62 227 ASP A C 1
ATOM 1816 O O . ASP A 1 227 ? -4.187 9.030 29.286 1.00 85.62 227 ASP A O 1
ATOM 1820 N N . ALA A 1 228 ? -5.871 8.140 28.110 1.00 86.19 228 ALA A N 1
ATOM 1821 C CA . ALA A 1 228 ? -6.353 9.400 27.543 1.00 86.19 228 ALA A CA 1
ATOM 1822 C C . ALA A 1 228 ? -7.884 9.424 27.408 1.00 86.19 228 ALA A C 1
ATOM 1824 O O . ALA A 1 228 ? -8.544 8.385 27.411 1.00 86.19 228 ALA A O 1
ATOM 1825 N N . ASP A 1 229 ? -8.479 10.610 27.243 1.00 88.25 229 ASP A N 1
ATOM 1826 C CA . ASP A 1 229 ? -9.922 10.749 26.973 1.00 88.25 229 ASP A CA 1
ATOM 1827 C C . ASP A 1 229 ? -10.273 10.524 25.486 1.00 88.25 229 ASP A C 1
ATOM 1829 O O . ASP A 1 229 ? -10.987 11.300 24.849 1.00 88.25 229 ASP A O 1
ATOM 1833 N N . GLU A 1 230 ? -9.755 9.430 24.939 1.00 94.38 230 GLU A N 1
ATOM 1834 C CA . GLU A 1 230 ? -9.793 9.054 23.524 1.00 94.38 230 GLU A CA 1
ATOM 1835 C C . GLU A 1 230 ? -10.283 7.610 23.369 1.00 94.38 230 GLU A C 1
ATOM 1837 O O . GLU A 1 230 ? -10.485 6.893 24.356 1.00 94.38 230 GLU A O 1
ATOM 1842 N N . TYR A 1 231 ? -10.467 7.159 22.128 1.00 96.69 231 TYR A N 1
ATOM 1843 C CA . TYR A 1 231 ? -10.805 5.764 21.840 1.00 96.69 231 TYR A CA 1
ATOM 1844 C C . TYR A 1 231 ? -9.776 5.132 20.915 1.00 96.69 231 TYR A C 1
ATOM 1846 O O . TYR A 1 231 ? -9.348 5.737 19.938 1.00 96.69 231 TYR A O 1
ATOM 1854 N N . MET A 1 232 ? -9.414 3.886 21.198 1.00 97.44 232 MET A N 1
ATOM 1855 C CA . MET A 1 232 ? -8.565 3.085 20.326 1.00 97.44 232 MET A CA 1
ATOM 1856 C C . MET A 1 232 ? -9.430 2.260 19.382 1.00 97.44 232 MET A C 1
ATOM 1858 O O . MET A 1 232 ? -10.377 1.593 19.808 1.00 97.44 232 MET A O 1
ATOM 1862 N N . LEU A 1 233 ? -9.059 2.266 18.107 1.00 97.00 233 LEU A N 1
ATOM 1863 C CA . LEU A 1 233 ? -9.586 1.375 17.089 1.00 97.00 233 LEU A CA 1
ATOM 1864 C C . LEU A 1 233 ? -8.654 0.167 16.976 1.00 97.00 233 LEU A C 1
ATOM 1866 O O . LEU A 1 233 ? -7.502 0.305 16.579 1.00 97.00 233 LEU A O 1
ATOM 1870 N N . ILE A 1 234 ? -9.139 -1.020 17.313 1.00 97.75 234 ILE A N 1
ATOM 1871 C CA . ILE A 1 234 ? -8.366 -2.263 17.358 1.00 97.75 234 ILE A CA 1
ATOM 1872 C C . ILE A 1 234 ? -8.762 -3.142 16.180 1.00 97.75 234 ILE A C 1
ATOM 1874 O O . ILE A 1 234 ? -9.935 -3.475 16.025 1.00 97.75 234 ILE A O 1
ATOM 1878 N N . TYR A 1 235 ? -7.810 -3.563 15.354 1.00 96.44 235 TYR A N 1
ATOM 1879 C CA . TYR A 1 235 ? -8.072 -4.546 14.307 1.00 96.44 235 TYR A CA 1
ATOM 1880 C C . TYR A 1 235 ? -8.330 -5.928 14.919 1.00 96.44 235 TYR A C 1
ATOM 1882 O O . TYR A 1 235 ? -7.535 -6.427 15.715 1.00 96.44 235 TYR A O 1
ATOM 1890 N N . LEU A 1 236 ? -9.426 -6.581 14.522 1.00 96.19 236 LEU A N 1
ATOM 1891 C CA . LEU A 1 236 ? -9.800 -7.891 15.058 1.00 96.19 236 LEU A CA 1
ATOM 1892 C C . LEU A 1 236 ? -9.647 -9.010 14.028 1.00 96.19 236 LEU A C 1
ATOM 1894 O O . LEU A 1 236 ? -9.061 -10.041 14.351 1.00 96.19 236 LEU A O 1
ATOM 1898 N N . SER A 1 237 ? -10.154 -8.837 12.803 1.00 93.25 237 SER A N 1
ATOM 1899 C CA . SER A 1 237 ? -10.048 -9.859 11.747 1.00 93.25 237 SER A CA 1
ATOM 1900 C C . SER A 1 237 ? -10.519 -9.355 10.378 1.00 93.25 237 SER A C 1
ATOM 1902 O O . SER A 1 237 ? -11.138 -8.300 10.292 1.00 93.25 237 SER A O 1
ATOM 1904 N N . GLY A 1 238 ? -10.284 -10.141 9.320 1.00 87.75 238 GLY A N 1
ATOM 1905 C CA . GLY A 1 238 ? -10.934 -9.998 8.009 1.00 87.75 238 GLY A CA 1
ATOM 1906 C C . GLY A 1 238 ? -10.188 -9.169 6.959 1.00 87.75 238 GLY A C 1
ATOM 1907 O O . GLY A 1 238 ? -10.589 -9.176 5.799 1.00 87.75 238 GLY A O 1
ATOM 1908 N N . ALA A 1 239 ? -9.083 -8.498 7.303 1.00 85.19 239 ALA A N 1
ATOM 1909 C CA . ALA A 1 239 ? -8.329 -7.720 6.319 1.00 85.19 239 ALA A CA 1
ATOM 1910 C C . ALA A 1 239 ? -7.849 -8.600 5.151 1.00 85.19 239 ALA A C 1
ATOM 1912 O O . ALA A 1 239 ? -7.368 -9.717 5.352 1.00 85.19 239 ALA A O 1
ATOM 1913 N N . ILE A 1 240 ? -7.941 -8.068 3.927 1.00 82.44 240 ILE A N 1
ATOM 1914 C CA . ILE A 1 240 ? -7.473 -8.743 2.705 1.00 82.44 240 ILE A CA 1
ATOM 1915 C C . ILE A 1 240 ? -5.981 -9.078 2.813 1.00 82.44 240 ILE A C 1
ATOM 1917 O O . ILE A 1 240 ? -5.574 -10.196 2.484 1.00 82.44 240 ILE A O 1
ATOM 1921 N N . ASN A 1 241 ? -5.192 -8.144 3.347 1.00 82.44 241 ASN A N 1
ATOM 1922 C CA . ASN A 1 241 ? -3.770 -8.303 3.615 1.00 82.44 241 ASN A CA 1
ATOM 1923 C C . ASN A 1 241 ? -3.519 -8.952 4.989 1.00 82.44 241 ASN A C 1
ATOM 1925 O O . ASN A 1 241 ? -2.841 -8.420 5.870 1.00 82.44 241 ASN A O 1
ATOM 1929 N N . SER A 1 242 ? -4.107 -10.132 5.181 1.00 84.25 242 SER A N 1
ATOM 1930 C CA . SER A 1 242 ? -4.122 -10.865 6.450 1.00 84.25 242 SER A CA 1
ATOM 1931 C C . SER A 1 242 ? -2.739 -11.267 6.977 1.00 84.25 242 SER A C 1
ATOM 1933 O O . SER A 1 242 ? -2.644 -11.710 8.118 1.00 84.25 242 SER A O 1
ATOM 1935 N N . LYS A 1 243 ? -1.671 -11.169 6.172 1.00 89.38 243 LYS A N 1
ATOM 1936 C CA . LYS A 1 243 ? -0.296 -11.413 6.639 1.00 89.38 243 LYS A CA 1
ATOM 1937 C C . LYS A 1 243 ? 0.323 -10.199 7.337 1.00 89.38 243 LYS A C 1
ATOM 1939 O O . LYS A 1 243 ? 1.238 -10.392 8.135 1.00 89.38 243 LYS A O 1
ATOM 1944 N N . ASP A 1 244 ? -0.181 -8.992 7.077 1.00 90.75 244 ASP A N 1
ATOM 1945 C CA . ASP A 1 244 ? 0.352 -7.750 7.658 1.00 90.75 244 ASP A CA 1
ATOM 1946 C C . ASP A 1 244 ? -0.412 -7.306 8.909 1.00 90.75 244 ASP A C 1
ATOM 1948 O O . ASP A 1 244 ? 0.114 -6.567 9.738 1.00 90.75 244 ASP A O 1
ATOM 1952 N N . TRP A 1 245 ? -1.675 -7.715 9.040 1.00 91.38 245 TRP A N 1
ATOM 1953 C CA . TRP A 1 245 ? -2.531 -7.347 10.164 1.00 91.38 245 TRP A CA 1
ATOM 1954 C C . TRP A 1 245 ? -2.782 -8.531 11.084 1.00 91.38 245 TRP A C 1
ATOM 1956 O O . TRP A 1 245 ? -3.420 -9.512 10.694 1.00 91.38 245 TRP A O 1
ATOM 1966 N N . ARG A 1 246 ? -2.344 -8.405 12.336 1.00 93.19 246 ARG A N 1
ATOM 1967 C CA . ARG A 1 246 ? -2.625 -9.372 13.398 1.00 93.19 246 ARG A CA 1
ATOM 1968 C C . ARG A 1 246 ? -3.726 -8.852 14.306 1.00 93.19 246 ARG A C 1
ATOM 1970 O O . ARG A 1 246 ? -3.786 -7.665 14.613 1.00 93.19 246 ARG A O 1
ATOM 1977 N N . THR A 1 247 ? -4.599 -9.754 14.743 1.00 95.56 247 THR A N 1
ATOM 1978 C CA . THR A 1 247 ? -5.632 -9.455 15.741 1.00 95.56 247 THR A CA 1
ATOM 1979 C C . THR A 1 247 ? -5.022 -8.760 16.955 1.00 95.56 247 THR A C 1
ATOM 1981 O O . THR A 1 247 ? -4.024 -9.231 17.496 1.00 95.56 247 THR A O 1
ATOM 1984 N N . GLY A 1 248 ? -5.648 -7.669 17.388 1.00 96.62 248 GLY A N 1
ATOM 1985 C CA . GLY A 1 248 ? -5.206 -6.874 18.529 1.00 96.62 248 GLY A CA 1
ATOM 1986 C C . GLY A 1 248 ? -4.294 -5.703 18.181 1.00 96.62 248 GLY A C 1
ATOM 1987 O O . GLY A 1 248 ? -3.958 -4.918 19.065 1.00 96.62 248 GLY A O 1
ATOM 1988 N N . GLU A 1 249 ? -3.892 -5.548 16.921 1.00 96.88 249 GLU A N 1
ATOM 1989 C CA . GLU A 1 249 ? -3.123 -4.377 16.504 1.00 96.88 249 GLU A CA 1
ATOM 1990 C C . GLU A 1 249 ? -3.964 -3.099 16.486 1.00 96.88 249 GLU A C 1
ATOM 1992 O O . GLU A 1 249 ? -5.147 -3.113 16.133 1.00 96.88 249 GLU A O 1
ATOM 1997 N N . LEU A 1 250 ? -3.326 -1.979 16.821 1.00 96.25 250 LEU A N 1
ATOM 1998 C CA . LEU A 1 250 ? -3.914 -0.653 16.699 1.00 96.25 250 LEU A CA 1
ATOM 1999 C C . LEU A 1 250 ? -4.150 -0.331 15.217 1.00 96.25 250 LEU A C 1
ATOM 2001 O O . LEU A 1 250 ? -3.238 -0.395 14.393 1.00 96.25 250 LEU A O 1
ATOM 2005 N N . LYS A 1 251 ? -5.390 0.013 14.880 1.00 95.00 251 LYS A N 1
ATOM 2006 C CA . LYS A 1 251 ? -5.826 0.477 13.558 1.00 95.00 251 LYS A CA 1
ATOM 2007 C C . LYS A 1 251 ? -5.989 1.997 13.502 1.00 95.00 251 LYS A C 1
ATOM 2009 O O . LYS A 1 251 ? -5.967 2.563 12.414 1.00 95.00 251 LYS A O 1
ATOM 2014 N N . GLY A 1 252 ? -6.139 2.639 14.654 1.00 95.19 252 GLY A N 1
ATOM 2015 C CA . GLY A 1 252 ? -6.163 4.088 14.763 1.00 95.19 252 GLY A CA 1
ATOM 2016 C C . GLY A 1 252 ? -6.604 4.586 16.132 1.00 95.19 252 GLY A C 1
ATOM 2017 O O . GLY A 1 252 ? -6.951 3.787 17.005 1.00 95.19 252 GLY A O 1
ATOM 2018 N N . ILE A 1 253 ? -6.608 5.903 16.299 1.00 95.94 253 ILE A N 1
ATOM 2019 C CA . ILE A 1 253 ? -7.055 6.593 17.514 1.00 95.94 253 ILE A CA 1
ATOM 2020 C C . ILE A 1 253 ? -8.138 7.599 17.124 1.00 95.94 253 ILE A C 1
ATOM 2022 O O . ILE A 1 253 ? -8.010 8.295 16.125 1.00 95.94 253 ILE A O 1
ATOM 2026 N N . LEU A 1 254 ? -9.239 7.630 17.873 1.00 95.88 254 LEU A N 1
ATOM 2027 C CA . LEU A 1 254 ? -10.338 8.576 17.693 1.00 95.88 254 LEU A CA 1
ATOM 2028 C C . LEU A 1 254 ? -10.226 9.655 18.769 1.00 95.88 254 LEU A C 1
ATOM 2030 O O . LEU A 1 254 ? -10.445 9.384 19.958 1.00 95.88 254 LEU A O 1
ATOM 2034 N N . HIS A 1 255 ? -9.968 10.884 18.338 1.00 95.06 255 HIS A N 1
ATOM 2035 C CA . HIS A 1 255 ? -9.894 12.055 19.201 1.00 95.06 255 HIS A CA 1
ATOM 2036 C C . HIS A 1 255 ? -11.246 12.761 19.213 1.00 95.06 255 HIS A C 1
ATOM 2038 O O . HIS A 1 255 ? -11.848 13.027 18.168 1.00 95.06 255 HIS A O 1
ATOM 2044 N N . LYS A 1 256 ? -11.757 13.056 20.409 1.00 93.12 256 LYS A N 1
ATOM 2045 C CA . LYS A 1 256 ? -13.031 13.767 20.550 1.00 93.12 256 LYS A CA 1
ATOM 2046 C C . LYS A 1 256 ? -12.911 15.174 19.978 1.00 93.12 256 LYS A C 1
ATOM 2048 O O . LYS A 1 256 ? -11.988 15.908 20.318 1.00 93.12 256 LYS A O 1
ATOM 2053 N N . THR A 1 257 ? -13.899 15.576 19.187 1.00 93.19 257 THR A N 1
ATOM 2054 C CA . THR A 1 257 ? -14.083 16.984 18.820 1.00 93.19 257 THR A CA 1
ATOM 2055 C C . THR A 1 257 ? -15.151 17.636 19.697 1.00 93.19 257 THR A C 1
ATOM 2057 O O . THR A 1 257 ? -15.830 16.974 20.485 1.00 93.19 257 THR A O 1
ATOM 2060 N N . SER A 1 258 ? -15.335 18.949 19.551 1.00 92.62 258 SER A N 1
ATOM 2061 C CA . SER A 1 258 ? -16.447 19.664 20.188 1.00 92.62 258 SER A CA 1
ATOM 2062 C C . SER A 1 258 ? -17.817 19.308 19.595 1.00 92.62 258 SER A C 1
ATOM 2064 O O . SER A 1 258 ? -18.839 19.614 20.207 1.00 92.62 258 SER A O 1
ATOM 2066 N N . THR A 1 259 ? -17.859 18.664 18.425 1.00 92.44 259 THR A N 1
ATOM 2067 C CA . THR A 1 259 ? -19.100 18.242 17.773 1.00 92.44 259 THR A CA 1
ATOM 2068 C C . THR A 1 259 ? -19.480 16.844 18.250 1.00 92.44 259 THR A C 1
ATOM 2070 O O . THR A 1 259 ? -18.719 15.885 18.117 1.00 92.44 259 THR A O 1
ATOM 2073 N N . GLN A 1 260 ? -20.682 16.710 18.813 1.00 89.69 260 GLN A N 1
ATOM 2074 C CA . GLN A 1 260 ? -21.161 15.434 19.337 1.00 89.69 260 GLN A CA 1
ATOM 2075 C C . GLN A 1 260 ? -21.202 14.357 18.243 1.00 89.69 260 GLN A C 1
ATOM 2077 O O . GLN A 1 260 ? -21.729 14.580 17.156 1.00 89.69 260 GLN A O 1
ATOM 2082 N N . GLY A 1 261 ? -20.660 13.175 18.554 1.00 90.62 261 GLY A N 1
ATOM 2083 C CA . GLY A 1 261 ? -20.603 12.050 17.616 1.00 90.62 261 GLY A CA 1
ATOM 2084 C C . GLY A 1 261 ? -19.578 12.227 16.494 1.00 90.62 261 GLY A C 1
ATOM 2085 O O . GLY A 1 261 ? -19.589 11.442 15.550 1.00 90.62 261 GLY A O 1
ATOM 2086 N N . PHE A 1 262 ? -18.706 13.234 16.587 1.00 94.31 262 PHE A N 1
ATOM 2087 C CA . PHE A 1 262 ? -17.702 13.545 15.581 1.00 94.31 262 PHE A CA 1
ATOM 2088 C C . PHE A 1 262 ? -16.285 13.491 16.153 1.00 94.31 262 PHE A C 1
ATOM 2090 O O . PHE A 1 262 ? -16.011 14.048 17.224 1.00 94.31 262 PHE A O 1
ATOM 2097 N N . TYR A 1 263 ? -15.380 12.847 15.423 1.00 95.06 263 TYR A N 1
ATOM 2098 C CA . TYR A 1 263 ? -14.010 12.585 15.857 1.00 95.06 263 TYR A CA 1
ATOM 2099 C C . TYR A 1 263 ? -13.028 12.893 14.727 1.00 95.06 263 TYR A C 1
ATOM 2101 O O . TYR A 1 263 ? -13.322 12.607 13.564 1.00 95.06 263 TYR A O 1
ATOM 2109 N N . SER A 1 264 ? -11.857 13.433 15.064 1.00 94.75 264 SER A N 1
ATOM 2110 C CA . SER A 1 264 ? -10.683 13.307 14.195 1.00 94.75 264 SER A CA 1
ATOM 2111 C C . SER A 1 264 ? -10.022 11.958 14.457 1.00 94.75 264 SER A C 1
ATOM 2113 O O . SER A 1 264 ? -10.156 11.395 15.548 1.00 94.75 264 SER A O 1
ATOM 2115 N N . VAL A 1 265 ? -9.368 11.402 13.443 1.00 94.88 265 VAL A N 1
ATOM 2116 C CA . VAL A 1 265 ? -8.873 10.030 13.478 1.00 94.88 265 VAL A CA 1
ATOM 2117 C C . VAL A 1 265 ? -7.442 9.967 12.977 1.00 94.88 265 VAL A C 1
ATOM 2119 O O . VAL A 1 265 ? -7.171 10.267 11.819 1.00 94.88 265 VAL A O 1
ATOM 2122 N N . ASP A 1 266 ? -6.566 9.457 13.830 1.00 94.00 266 ASP A N 1
ATOM 2123 C CA . ASP A 1 266 ? -5.246 8.982 13.442 1.00 94.00 266 ASP A CA 1
ATOM 2124 C C . ASP A 1 266 ? -5.417 7.601 12.811 1.00 94.00 266 ASP A C 1
ATOM 2126 O O . ASP A 1 266 ? -5.547 6.596 13.515 1.00 94.00 266 ASP A O 1
ATOM 2130 N N . TRP A 1 267 ? -5.509 7.527 11.483 1.00 92.81 267 TRP A N 1
ATOM 2131 C CA . TRP A 1 267 ? -5.829 6.278 10.792 1.00 92.81 267 TRP A CA 1
ATOM 2132 C C . TRP A 1 267 ? -4.576 5.556 10.308 1.00 92.81 267 TRP A C 1
ATOM 2134 O O . TRP A 1 267 ? -3.816 6.083 9.506 1.00 92.81 267 TRP A O 1
ATOM 2144 N N . ILE A 1 268 ? -4.385 4.300 10.711 1.00 92.44 268 ILE A N 1
ATOM 2145 C CA . ILE A 1 268 ? -3.252 3.501 10.233 1.00 92.44 268 ILE A CA 1
ATOM 2146 C C . ILE A 1 268 ? -3.659 2.780 8.944 1.00 92.44 268 ILE A C 1
ATOM 2148 O O . ILE A 1 268 ? -4.527 1.900 8.946 1.00 92.44 268 ILE A O 1
ATOM 2152 N N . SER A 1 269 ? -3.023 3.132 7.831 1.00 87.12 269 SER A N 1
ATOM 2153 C CA . SER A 1 269 ? -3.289 2.621 6.482 1.00 87.12 269 SER A CA 1
ATOM 2154 C C . SER A 1 269 ? -2.796 1.185 6.264 1.00 87.12 269 SER A C 1
ATOM 2156 O O . SER A 1 269 ? -2.264 0.532 7.161 1.00 87.12 269 SER A O 1
ATOM 2158 N N . ARG A 1 270 ? -3.063 0.614 5.081 1.00 84.00 270 ARG A N 1
ATOM 2159 C CA . ARG A 1 270 ? -2.731 -0.791 4.756 1.00 84.00 270 ARG A CA 1
ATOM 2160 C C . ARG A 1 270 ? -1.230 -1.080 4.874 1.00 84.00 270 ARG A C 1
ATOM 2162 O O . ARG A 1 270 ? -0.864 -2.140 5.371 1.00 84.00 270 ARG A O 1
ATOM 2169 N N . ASP A 1 271 ? -0.424 -0.125 4.437 1.00 85.94 271 ASP A N 1
ATOM 2170 C CA . ASP A 1 271 ? 1.039 -0.043 4.486 1.00 85.94 271 ASP A CA 1
ATOM 2171 C C . ASP A 1 271 ? 1.595 0.321 5.878 1.00 85.94 271 ASP A C 1
ATOM 2173 O O . ASP A 1 271 ? 2.801 0.470 6.037 1.00 85.94 271 ASP A O 1
ATOM 2177 N N . LYS A 1 272 ? 0.725 0.441 6.893 1.00 90.00 272 LYS A N 1
ATOM 2178 C CA . LYS A 1 272 ? 1.035 0.878 8.266 1.00 90.00 272 LYS A CA 1
ATOM 2179 C C . LYS A 1 272 ? 1.501 2.333 8.393 1.00 90.00 272 LYS A C 1
ATOM 2181 O O . LYS A 1 272 ? 1.922 2.717 9.483 1.00 90.00 272 LYS A O 1
ATOM 2186 N N . SER A 1 273 ? 1.386 3.148 7.344 1.00 89.38 273 SER A N 1
ATOM 2187 C CA . SER A 1 273 ? 1.586 4.592 7.469 1.00 89.38 273 SER A CA 1
ATOM 2188 C C . SER A 1 273 ? 0.415 5.240 8.210 1.00 89.38 273 SER A C 1
ATOM 2190 O O . SER A 1 273 ? -0.707 4.719 8.216 1.00 89.38 273 SER A O 1
ATOM 2192 N N . LEU A 1 274 ? 0.685 6.367 8.868 1.00 89.69 274 LEU A N 1
ATOM 2193 C CA . LEU A 1 274 ? -0.354 7.200 9.457 1.00 89.69 274 LEU A CA 1
ATOM 2194 C C . LEU A 1 274 ? -0.985 8.060 8.358 1.00 89.69 274 LEU A C 1
ATOM 2196 O O . LEU A 1 274 ? -0.282 8.729 7.605 1.00 89.69 274 LEU A O 1
ATOM 2200 N N . HIS A 1 275 ? -2.307 8.027 8.272 1.00 86.81 275 HIS A N 1
ATOM 2201 C CA . HIS A 1 275 ? -3.109 8.860 7.392 1.00 86.81 275 HIS A CA 1
ATOM 2202 C C . HIS A 1 275 ? -3.818 9.902 8.255 1.00 86.81 275 HIS A C 1
ATOM 2204 O O . HIS A 1 275 ? -4.717 9.572 9.033 1.00 86.81 275 HIS A O 1
ATOM 2210 N N . GLU A 1 276 ? -3.361 11.142 8.127 1.00 79.75 276 GLU A N 1
ATOM 2211 C CA . GLU A 1 276 ? -3.939 12.317 8.776 1.00 79.75 276 GLU A CA 1
ATOM 2212 C C . GLU A 1 276 ? -5.181 12.804 8.002 1.00 79.75 276 GLU A C 1
ATOM 2214 O O . GLU A 1 276 ? -5.513 12.277 6.938 1.00 79.75 276 GLU A O 1
ATOM 2219 N N . ASP A 1 277 ? -5.905 13.785 8.544 1.00 86.88 277 ASP A N 1
ATOM 2220 C CA . ASP A 1 277 ? -7.133 14.347 7.948 1.00 86.88 277 ASP A CA 1
ATOM 2221 C C . ASP A 1 277 ? -8.259 13.325 7.694 1.00 86.88 277 ASP A C 1
ATOM 2223 O O . ASP A 1 277 ? -9.116 13.492 6.816 1.00 86.88 277 ASP A O 1
ATOM 2227 N N . VAL A 1 278 ? -8.288 12.261 8.498 1.00 92.06 278 VAL A N 1
ATOM 2228 C CA . VAL A 1 278 ? -9.414 11.332 8.564 1.00 92.06 278 VAL A CA 1
ATOM 2229 C C . VAL A 1 278 ? -10.351 11.774 9.679 1.00 92.06 278 VAL A C 1
ATOM 2231 O O . VAL A 1 278 ? -9.941 12.069 10.801 1.00 92.06 278 VAL A O 1
ATOM 2234 N N . TYR A 1 279 ? -11.642 11.782 9.382 1.00 93.94 279 TYR A N 1
ATOM 2235 C CA . TYR A 1 279 ? -12.692 12.053 10.351 1.00 93.94 279 TYR A CA 1
ATOM 2236 C C . TYR A 1 279 ? -13.617 10.855 10.458 1.00 93.94 279 TYR A C 1
ATOM 2238 O O . TYR A 1 279 ? -13.751 10.061 9.521 1.00 93.94 279 TYR A O 1
ATOM 2246 N N . CYS A 1 280 ? -14.296 10.729 11.594 1.00 94.38 280 CYS A N 1
ATOM 2247 C CA . CYS A 1 280 ? -15.418 9.816 11.692 1.00 94.38 280 CYS A CA 1
ATOM 2248 C C . CYS A 1 280 ? -16.641 10.453 12.334 1.00 94.38 280 CYS A C 1
ATOM 2250 O O . CYS A 1 280 ? -16.558 11.277 13.248 1.00 94.38 280 CYS A O 1
ATOM 2252 N N . ASN A 1 281 ? -17.795 10.035 11.829 1.00 94.69 281 ASN A N 1
ATOM 2253 C CA . ASN A 1 281 ? -19.091 10.331 12.405 1.00 94.69 281 ASN A CA 1
ATOM 2254 C C . ASN A 1 281 ? -19.744 9.035 12.886 1.00 94.69 281 ASN A C 1
ATOM 2256 O O . ASN A 1 281 ? -19.644 7.994 12.229 1.00 94.69 281 ASN A O 1
ATOM 2260 N N . ILE A 1 282 ? -20.400 9.118 14.039 1.00 92.94 282 ILE A N 1
ATOM 2261 C CA . ILE A 1 282 ? -21.096 8.006 14.672 1.00 92.94 282 ILE A CA 1
ATOM 2262 C C . ILE A 1 282 ? -22.561 8.375 14.829 1.00 92.94 282 ILE A C 1
ATOM 2264 O O . ILE A 1 282 ? -22.897 9.351 15.500 1.00 92.94 282 ILE A O 1
ATOM 2268 N N . ASP A 1 283 ? -23.413 7.552 14.236 1.00 89.56 283 ASP A N 1
ATOM 2269 C CA . ASP A 1 283 ? -24.862 7.691 14.249 1.00 89.56 283 ASP A CA 1
ATOM 2270 C C . ASP A 1 283 ? -25.533 6.339 14.556 1.00 89.56 283 ASP A C 1
ATOM 2272 O O . ASP A 1 283 ? -24.881 5.345 14.894 1.00 89.56 283 ASP A O 1
ATOM 2276 N N . GLU A 1 284 ? -26.860 6.291 14.456 1.0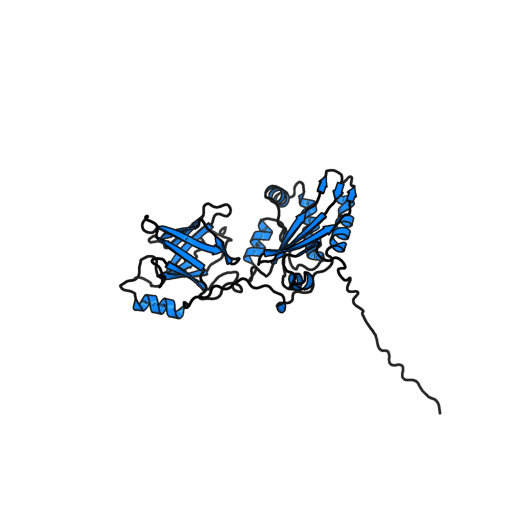0 85.44 284 GLU A N 1
ATOM 2277 C CA . GLU A 1 284 ? -27.654 5.082 14.709 1.00 85.44 284 GLU A CA 1
ATOM 2278 C C . GLU A 1 284 ? -27.347 3.934 13.733 1.00 85.44 284 GLU A C 1
ATOM 2280 O O . GLU A 1 284 ? -27.568 2.767 14.052 1.00 85.44 284 GLU A O 1
ATOM 2285 N N . THR A 1 285 ? -26.800 4.245 12.558 1.00 85.56 285 THR A N 1
ATOM 2286 C CA . THR A 1 285 ? -26.454 3.272 11.513 1.00 85.56 285 THR A CA 1
ATOM 2287 C C . THR A 1 285 ? -25.014 2.759 11.630 1.00 85.56 285 THR A C 1
ATOM 2289 O O . THR A 1 285 ? -24.624 1.845 10.900 1.00 85.56 285 THR A O 1
ATOM 2292 N N . GLY A 1 286 ? -24.216 3.312 12.549 1.00 91.94 286 GLY A N 1
ATOM 2293 C CA . GLY A 1 286 ? -22.867 2.854 12.875 1.00 91.94 286 GLY A CA 1
ATOM 2294 C C . GLY A 1 286 ? -21.813 3.952 12.749 1.00 91.94 286 GLY A C 1
ATOM 2295 O O . GLY A 1 286 ? -22.055 5.096 13.120 1.00 91.94 286 GLY A O 1
ATOM 2296 N N . ILE A 1 287 ? -20.622 3.599 12.257 1.00 94.69 287 ILE A N 1
ATOM 2297 C CA . ILE A 1 287 ? -19.489 4.528 12.113 1.00 94.69 287 ILE A CA 1
ATOM 2298 C C . ILE A 1 287 ? -19.198 4.746 10.635 1.00 94.69 287 ILE A C 1
ATOM 2300 O O . ILE A 1 287 ? -19.053 3.784 9.880 1.00 94.69 287 ILE A O 1
ATOM 2304 N N . THR A 1 288 ? -19.070 6.002 10.229 1.00 93.56 288 THR A N 1
ATOM 2305 C CA . THR A 1 288 ? -18.586 6.382 8.901 1.00 93.56 288 THR A CA 1
ATOM 2306 C C . THR A 1 288 ? -17.235 7.064 9.051 1.00 93.56 288 THR A C 1
ATOM 2308 O O . THR A 1 288 ? -17.161 8.104 9.699 1.00 93.56 288 THR A O 1
ATOM 2311 N N . PHE A 1 289 ? -16.187 6.503 8.454 1.00 92.00 289 PHE A N 1
ATOM 2312 C CA . PHE A 1 289 ? -14.882 7.150 8.313 1.00 92.00 289 PHE A CA 1
ATOM 2313 C C . PHE A 1 289 ? -14.786 7.794 6.944 1.00 92.00 289 PHE A C 1
ATOM 2315 O O . PHE A 1 289 ? -15.188 7.177 5.953 1.00 92.00 289 PHE A O 1
ATOM 2322 N N . TYR A 1 290 ? -14.231 8.996 6.878 1.00 90.12 290 TYR A N 1
ATOM 2323 C CA . T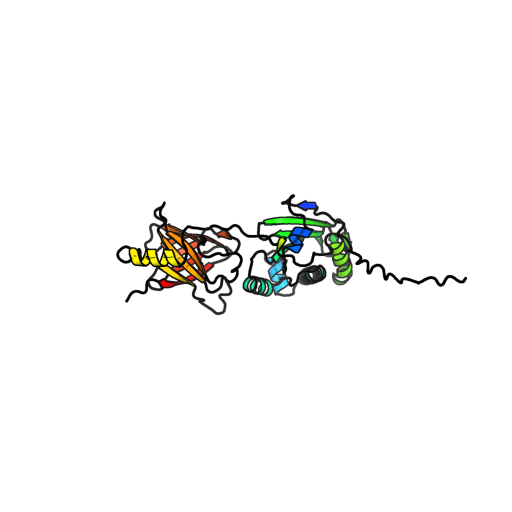YR A 1 290 ? -14.001 9.655 5.608 1.00 90.12 290 TYR A CA 1
ATOM 2324 C C . TYR A 1 290 ? -12.824 10.626 5.643 1.00 90.12 290 TYR A C 1
ATOM 2326 O O . TYR A 1 290 ? -12.483 11.164 6.695 1.00 90.12 290 TYR A O 1
ATOM 2334 N N . SER A 1 291 ? -12.226 10.863 4.480 1.00 88.00 291 SER A N 1
ATOM 2335 C CA . SER A 1 291 ? -11.217 11.904 4.273 1.00 88.00 291 SER A CA 1
ATOM 2336 C C . SER A 1 291 ? -11.470 12.625 2.953 1.00 88.00 291 SER A C 1
ATOM 2338 O O . SER A 1 291 ? -11.916 12.024 1.975 1.00 88.00 291 SER A O 1
ATOM 2340 N N . SER A 1 292 ? -11.193 13.928 2.921 1.00 72.56 292 SER A N 1
ATOM 2341 C CA . SER A 1 292 ? -11.273 14.757 1.708 1.00 72.56 292 SER A CA 1
ATOM 2342 C C . SER A 1 292 ? -9.911 14.940 1.025 1.00 72.56 292 SER A C 1
ATOM 2344 O O . SER A 1 292 ? -9.730 15.885 0.261 1.00 72.56 292 SER A O 1
ATOM 2346 N N . GLY A 1 293 ? -8.940 14.077 1.342 1.00 65.12 293 GLY A N 1
ATOM 2347 C CA . GLY A 1 293 ? -7.584 14.127 0.798 1.00 65.12 293 GLY A CA 1
ATOM 2348 C C . GLY A 1 293 ? -7.482 13.640 -0.652 1.00 65.12 293 GLY A C 1
ATOM 2349 O O . GLY A 1 293 ? -8.471 13.274 -1.284 1.00 65.12 293 GLY A O 1
ATOM 2350 N N . VAL A 1 294 ? -6.248 13.603 -1.169 1.00 55.69 294 VAL A N 1
ATOM 2351 C CA . VAL A 1 294 ? -5.925 13.164 -2.545 1.00 55.69 294 VAL A CA 1
ATOM 2352 C C . VAL A 1 294 ? -6.415 11.739 -2.825 1.00 55.69 294 VAL A C 1
ATOM 2354 O O . VAL A 1 294 ? -6.822 11.435 -3.944 1.00 55.69 294 VAL A O 1
ATOM 2357 N N . ILE A 1 295 ? -6.412 10.880 -1.803 1.00 62.53 295 ILE A N 1
ATOM 2358 C CA . ILE A 1 295 ? -7.030 9.555 -1.840 1.00 62.53 295 ILE A CA 1
ATOM 2359 C C . ILE A 1 295 ? -8.232 9.602 -0.891 1.00 62.53 295 ILE A C 1
ATOM 2361 O O . ILE A 1 295 ? -8.060 9.376 0.312 1.00 62.53 295 ILE A O 1
ATOM 2365 N N . PRO A 1 296 ? -9.432 9.950 -1.392 1.00 69.69 296 PRO A N 1
ATOM 2366 C CA . PRO A 1 296 ? -10.608 10.045 -0.548 1.00 69.69 296 PRO A CA 1
ATOM 2367 C C . PRO A 1 296 ? -10.938 8.666 0.017 1.00 69.69 296 PRO A C 1
ATOM 2369 O O . PRO A 1 296 ? -11.073 7.682 -0.711 1.00 69.69 296 PRO A O 1
ATOM 2372 N N . LEU A 1 297 ? -11.066 8.598 1.335 1.00 76.88 297 LEU A N 1
ATOM 2373 C CA . LEU A 1 297 ? -11.538 7.417 2.039 1.00 76.88 297 LEU A CA 1
ATOM 2374 C C . LEU A 1 297 ? -13.025 7.597 2.334 1.00 76.88 297 LEU A C 1
ATOM 2376 O O . LEU A 1 297 ? -13.454 8.683 2.718 1.00 76.88 297 LEU A O 1
ATOM 2380 N N . TYR A 1 298 ? -13.814 6.536 2.175 1.00 86.25 298 TYR A N 1
ATOM 2381 C CA . TYR A 1 298 ? -15.202 6.507 2.635 1.00 86.25 298 TYR A CA 1
ATOM 2382 C C . TYR A 1 298 ? -15.585 5.092 3.065 1.00 86.25 298 TYR A C 1
ATOM 2384 O O . TYR A 1 298 ? -15.940 4.250 2.240 1.00 86.25 298 TYR A O 1
ATOM 2392 N N . TYR A 1 299 ? -15.490 4.807 4.364 1.00 88.81 299 TYR A N 1
ATOM 2393 C CA . TYR A 1 299 ? -15.784 3.487 4.922 1.00 88.81 299 TYR A CA 1
ATOM 2394 C C . TYR A 1 299 ? -16.958 3.550 5.882 1.00 88.81 299 TYR A C 1
ATOM 2396 O O . TYR A 1 299 ? -16.922 4.280 6.871 1.00 88.81 299 TYR A O 1
ATOM 2404 N N . LYS A 1 300 ? -17.964 2.707 5.646 1.00 91.62 300 LYS A N 1
ATOM 2405 C CA . LYS A 1 300 ? -19.061 2.497 6.589 1.00 91.62 300 LYS A CA 1
ATOM 2406 C C . LYS A 1 300 ? -18.854 1.212 7.368 1.00 91.62 300 LYS A C 1
ATOM 2408 O O . LYS A 1 300 ? -18.516 0.167 6.811 1.00 91.62 300 LYS A O 1
ATOM 2413 N N . PHE A 1 301 ? -19.110 1.292 8.661 1.00 94.19 301 PHE A N 1
ATOM 2414 C CA . PHE A 1 301 ? -19.109 0.168 9.570 1.00 94.19 301 PHE A CA 1
ATOM 2415 C C . PHE A 1 301 ? -20.427 0.094 10.320 1.00 94.19 301 PHE A C 1
ATOM 2417 O O . PHE A 1 301 ? -20.926 1.109 10.803 1.00 94.19 301 PHE A O 1
ATOM 2424 N N . ILE A 1 302 ? -20.943 -1.119 10.480 1.00 94.00 302 ILE A N 1
ATOM 2425 C CA . ILE A 1 302 ? -22.114 -1.399 11.311 1.00 94.00 302 ILE A CA 1
ATOM 2426 C C . ILE A 1 302 ? -21.667 -1.983 12.645 1.00 94.00 302 ILE A C 1
ATOM 2428 O O . ILE A 1 302 ? -20.704 -2.749 12.705 1.00 94.00 302 ILE A O 1
ATOM 2432 N N . LYS A 1 303 ? -22.362 -1.627 13.724 1.00 94.75 303 LYS A N 1
ATOM 2433 C CA . LYS A 1 303 ? -22.102 -2.200 15.045 1.00 94.75 303 LYS A CA 1
ATOM 2434 C C . LYS A 1 303 ? -22.649 -3.624 15.090 1.00 94.75 303 LYS A C 1
ATOM 2436 O O . LYS A 1 303 ? -23.836 -3.830 14.872 1.00 94.75 303 LYS A O 1
ATOM 2441 N N . ILE A 1 304 ? -21.788 -4.591 15.385 1.00 94.81 304 ILE A N 1
ATOM 2442 C CA . ILE A 1 304 ? -22.148 -6.014 15.495 1.00 94.81 304 ILE A CA 1
ATOM 2443 C C . ILE A 1 304 ? -22.099 -6.525 16.941 1.00 94.81 304 ILE A C 1
ATOM 2445 O O . ILE A 1 304 ? -22.526 -7.646 17.210 1.00 94.81 304 ILE A O 1
ATOM 2449 N N . TYR A 1 305 ? -21.552 -5.734 17.874 1.00 95.06 305 TYR A N 1
ATOM 2450 C CA . TYR A 1 305 ? -21.490 -6.082 19.294 1.00 95.06 305 TYR A CA 1
ATOM 2451 C C . TYR A 1 305 ? -21.298 -4.845 20.198 1.00 95.06 305 TYR A C 1
ATOM 2453 O O . TYR A 1 305 ? -20.538 -3.948 19.821 1.00 95.06 305 TYR A O 1
ATOM 2461 N N . PRO A 1 306 ? -21.883 -4.807 21.410 1.00 91.38 306 PRO A N 1
ATOM 2462 C CA . PRO A 1 306 ? -22.949 -5.696 21.879 1.00 91.38 306 PRO A CA 1
ATOM 2463 C C . PRO A 1 306 ? -24.241 -5.470 21.079 1.00 91.38 306 PRO A C 1
ATOM 2465 O O . PRO A 1 306 ? -24.488 -4.364 20.595 1.00 91.38 306 PRO A O 1
ATOM 2468 N N . VAL A 1 307 ? -25.043 -6.524 20.919 1.00 84.06 307 VAL A N 1
ATOM 2469 C CA . VAL A 1 307 ? -26.386 -6.414 20.332 1.00 84.06 307 VAL A CA 1
ATOM 2470 C C . VAL A 1 307 ? -27.293 -5.810 21.402 1.00 84.06 307 VAL A C 1
ATOM 2472 O O . VAL A 1 307 ? -27.291 -6.285 22.535 1.00 84.06 307 VAL A O 1
ATOM 2475 N N . LYS A 1 308 ? -27.991 -4.723 21.070 1.00 70.69 308 LYS A N 1
ATOM 2476 C CA . LYS A 1 308 ? -29.042 -4.177 21.933 1.00 70.69 308 LYS A CA 1
ATOM 2477 C C . LYS A 1 308 ? -30.329 -4.938 21.622 1.00 70.69 308 LYS A C 1
ATOM 2479 O O . LYS A 1 308 ? -30.651 -5.064 20.441 1.00 70.69 308 LYS A O 1
ATOM 2484 N N . ASP A 1 309 ? -30.987 -5.445 22.660 1.00 56.28 309 ASP A N 1
ATOM 2485 C CA . ASP A 1 309 ? -32.332 -6.026 22.567 1.00 56.28 309 ASP A CA 1
ATOM 2486 C C . ASP A 1 309 ? -33.385 -4.962 22.212 1.00 56.28 309 ASP A C 1
ATOM 2488 O O . ASP A 1 309 ? -33.209 -3.789 22.632 1.00 56.28 309 ASP A O 1
#

Foldseek 3Di:
DDDDDDDDPPPDDPPPPPPDQPAAFPDWPDPPAGPQLLLLQAQEEEEDDDPVVQVCLQVVHDCNVVVVLVQVLVVQQHRPHYHYHPVSVLVVVLQALALLNYWYWYWDFDDDQFKTAFIKIWIAGLLGIIGMWTDGDMGGHDDPVVCSVVVSVRVCNNRNHHDHHDNVSRDAFDFAADPDAPPVLQVVCVVCVVPDDLQFAKKWWDDPDPPPSPFFIFIWGWDQDPVDRWIWTFGYDDTSNNVRDDGRTTQWIWDDDPDPQKTFIQGQDSSRDTDGQWMWGQDPQGIWIWHPDPDIDTIDIGGPPDDDD

Secondary structure (DSSP, 8-state):
----------------------PPPSEES-SSS-HHHHHHT--EEEE---HHHHHHHHTT-TTHHHHHHHHHHHHHTT-S-EE-SHHHHHHHHHH-S-GGGEEEEEEEEEE-SSEEEEEEEEEE-TT--EEEEE---EEE-SSGGGTHHHHHHHHHHHS--PPPP-GGG-------B-S--HHHHHHHHHHTTTT--TT-EEEEEEP--TT--SS-S-EEEEEE-SSSSSEEEEEEE--SSTTT--TTBEEEEEEE-SSTTEEEEEEE-TTS-EEEEEEEEEETTEEEEEE-SSS--EEEEEEEESPP-

Sequence (309 aa):
MKNILVLLLLMLGSVFYSGGQNSKPIFSSNSDVSFDEYTAGVKYAEIVLSFTNQEQVDKEEGIAPLYYLAQHYLMEIGFEYVALTSAEKTQMEMSVKSYCDFTSVMFGGDISKNSISNMTITFVSCIGDIYSFQSQKKFTYGKFTDIEKKLVEDWKRIVNKKRSFDPQFQFKLPSNPTSWNTANIKQYYNENAANLKPVEGMYERVRLSFEDLSGGKYTVGVVKNPDADEYMLIYLSGAINSKDWRTGELKGILHKTSTQGFYSVDWISRDKSLHEDVYCNIDETGITFYSSGVIPLYYKFIKIYPVKD

Radius of gyration: 25.98 Å; chains: 1; bounding box: 80×80×68 Å